Protein AF-A0A5P9PAV8-F1 (afdb_monomer)

Solvent-accessible surface area (backbone atoms only — not comparable to full-atom values): 10504 Å² total; per-residue (Å²): 132,58,51,43,59,51,36,52,50,58,35,43,78,69,50,32,42,85,46,100,92,39,31,33,45,87,87,43,82,37,51,46,56,57,48,27,66,69,44,37,55,56,57,56,61,39,84,91,51,55,73,68,57,22,53,51,38,45,52,16,42,28,70,71,44,44,23,50,61,29,55,54,42,49,60,73,66,56,55,84,91,44,55,67,60,52,42,50,53,51,39,55,39,40,28,38,99,74,48,49,61,24,61,55,47,44,39,41,73,54,41,20,57,40,83,84,48,8,48,55,48,46,29,65,62,41,58,77,47,67,86,60,47,80,42,76,36,37,39,44,23,48,35,51,51,50,61,46,49,70,61,36,58,61,87,63,40,49,68,52,52,57,54,29,66,77,29,83,90,37,38,81,32,49,62,71,70,61,82,70,42,89,84,60,79,82,77,82,130

Secondary structure (DSSP, 8-state):
--HHHHHHHHHHTTTEEEETTEEEETTEEE-HHHHHHHHHHHHHT-TTS-HHHHHHHHHHHHHHH--HHHHHHHHHT--GGGHHHHHHHHHHHHHSSS--HHHHHHIIIIITTSTTTHHHHHHHHTGGGGGGTTSHHHHHHHHHHHHH-SSS-HHHHHHHHHHHHT-HHHHTTS-HHHHH-SS------

Radius of gyration: 18.4 Å; Cα contacts (8 Å, |Δi|>4): 228; chains: 1; bounding box: 40×32×56 Å

Structure (mmCIF, N/CA/C/O backbone):
data_AF-A0A5P9PAV8-F1
#
_entry.id   AF-A0A5P9PAV8-F1
#
loop_
_atom_site.group_PDB
_atom_site.id
_atom_site.type_symbol
_atom_site.label_atom_id
_atom_site.label_alt_id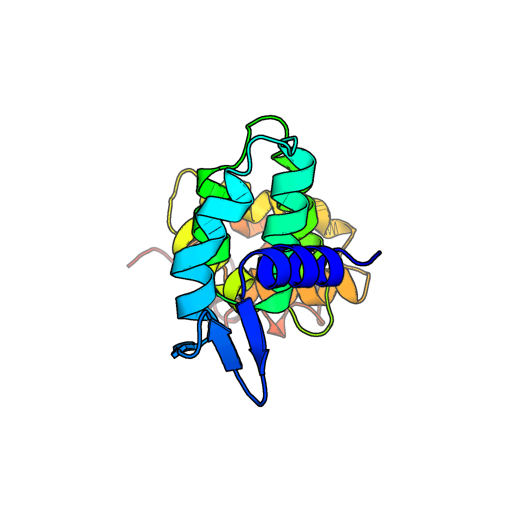
_atom_site.label_comp_id
_atom_site.label_asym_id
_atom_site.label_entity_id
_atom_site.label_seq_id
_atom_site.pdbx_PDB_ins_code
_atom_site.Cartn_x
_atom_site.Cartn_y
_atom_site.Cartn_z
_atom_site.occupancy
_atom_site.B_iso_or_equiv
_atom_site.auth_seq_id
_atom_site.auth_comp_id
_atom_site.auth_asym_id
_atom_site.auth_atom_id
_atom_site.pdbx_PDB_model_num
ATOM 1 N N . MET A 1 1 ? 1.071 -13.141 16.288 1.00 59.03 1 MET A N 1
ATOM 2 C CA . MET A 1 1 ? -0.231 -12.509 16.011 1.00 59.03 1 MET A CA 1
ATOM 3 C C . MET A 1 1 ? -0.086 -11.760 14.706 1.00 59.03 1 MET A C 1
ATOM 5 O O . MET A 1 1 ? 0.912 -11.059 14.564 1.00 59.03 1 MET A O 1
ATOM 9 N N . ASP A 1 2 ? -0.985 -12.003 13.757 1.00 91.25 2 ASP A N 1
ATOM 10 C CA . ASP A 1 2 ? -1.001 -11.316 12.463 1.00 91.25 2 ASP A CA 1
ATOM 11 C C . ASP A 1 2 ? -1.178 -9.799 12.660 1.00 91.25 2 ASP A C 1
ATOM 13 O O . ASP A 1 2 ? -1.773 -9.367 13.649 1.00 91.25 2 ASP A O 1
ATOM 17 N N . VAL A 1 3 ? -0.614 -8.985 11.768 1.00 94.25 3 VAL A N 1
ATOM 18 C CA . VAL A 1 3 ? -0.670 -7.522 11.881 1.00 94.25 3 VAL A CA 1
ATOM 19 C C . VAL A 1 3 ? -2.102 -7.012 11.741 1.00 94.25 3 VAL A C 1
ATOM 21 O O . VAL A 1 3 ? -2.491 -6.121 12.488 1.00 94.25 3 VAL A O 1
ATOM 24 N N . VAL A 1 4 ? -2.910 -7.641 10.884 1.00 96.06 4 VAL A N 1
ATOM 25 C CA . VAL A 1 4 ? -4.336 -7.326 10.729 1.00 96.06 4 VAL A CA 1
ATOM 26 C C . VAL A 1 4 ? -5.101 -7.613 12.022 1.00 96.06 4 VAL A C 1
ATOM 28 O O . VAL A 1 4 ? -5.854 -6.770 12.492 1.00 96.06 4 VAL A O 1
ATOM 31 N N . GLU A 1 5 ? -4.841 -8.749 12.673 1.00 96.88 5 GLU A N 1
ATOM 32 C CA . GLU A 1 5 ? -5.454 -9.076 13.971 1.00 96.88 5 GLU A CA 1
ATOM 33 C C . GLU A 1 5 ? -5.056 -8.093 15.080 1.00 96.88 5 GLU A C 1
ATOM 35 O O . GLU A 1 5 ? -5.871 -7.743 15.937 1.00 96.88 5 GLU A O 1
ATOM 40 N N . ARG A 1 6 ? -3.815 -7.588 15.056 1.00 96.81 6 ARG A N 1
ATOM 41 C CA . ARG A 1 6 ? -3.394 -6.509 15.964 1.00 96.81 6 ARG A CA 1
ATOM 42 C C . ARG A 1 6 ? -4.184 -5.228 15.719 1.00 96.81 6 ARG A C 1
ATOM 44 O O . ARG A 1 6 ? -4.550 -4.571 16.686 1.00 96.81 6 ARG A O 1
ATOM 51 N N . VAL A 1 7 ? -4.441 -4.885 14.459 1.00 97.69 7 VAL A N 1
ATOM 52 C CA . VAL A 1 7 ? -5.243 -3.709 14.100 1.00 97.69 7 VAL A CA 1
ATOM 53 C C . VAL A 1 7 ? -6.700 -3.895 14.511 1.00 97.69 7 VAL A C 1
ATOM 55 O O . VAL A 1 7 ? -7.250 -3.004 15.146 1.00 97.69 7 VAL A O 1
ATOM 58 N N . ARG A 1 8 ? -7.302 -5.065 14.257 1.00 97.50 8 ARG A N 1
ATOM 59 C CA . ARG A 1 8 ? -8.652 -5.395 14.744 1.00 97.50 8 ARG A CA 1
ATOM 60 C C . ARG A 1 8 ? -8.761 -5.253 16.258 1.00 97.50 8 ARG A C 1
ATOM 62 O O . ARG A 1 8 ? -9.725 -4.683 16.745 1.00 97.50 8 ARG A O 1
ATOM 69 N N . THR A 1 9 ? -7.757 -5.728 16.995 1.00 96.94 9 THR A N 1
ATOM 70 C CA . THR A 1 9 ? -7.709 -5.574 18.458 1.00 96.94 9 THR A CA 1
ATOM 71 C C . THR A 1 9 ? -7.622 -4.098 18.856 1.00 96.94 9 THR A C 1
ATOM 73 O O . THR A 1 9 ? -8.377 -3.650 19.708 1.00 96.94 9 THR A O 1
ATOM 76 N N . TRP A 1 10 ? -6.748 -3.324 18.204 1.00 97.31 10 TRP A N 1
ATOM 77 C CA . TRP A 1 10 ? -6.583 -1.893 18.479 1.00 97.31 10 TRP A CA 1
ATOM 78 C C . TRP A 1 10 ? -7.858 -1.078 18.187 1.00 97.31 10 TRP A C 1
ATOM 80 O O . TRP A 1 10 ? -8.164 -0.145 18.932 1.00 97.31 10 TRP A O 1
ATOM 90 N N . LEU A 1 11 ? -8.601 -1.443 17.134 1.00 97.81 11 LEU A N 1
ATOM 91 C CA . LEU A 1 11 ? -9.912 -0.876 16.797 1.00 97.81 11 LEU A CA 1
ATOM 92 C C . LEU A 1 11 ? -10.976 -1.287 17.827 1.00 97.81 11 LEU A C 1
ATOM 94 O O . LEU A 1 11 ? -11.718 -0.439 18.320 1.00 97.81 11 LEU A O 1
ATOM 98 N N . ALA A 1 12 ? -11.005 -2.562 18.222 1.00 97.19 12 ALA A N 1
ATOM 99 C CA . ALA A 1 12 ? -11.958 -3.071 19.206 1.00 97.19 12 ALA A CA 1
ATOM 100 C C . ALA A 1 12 ? -11.791 -2.410 20.585 1.00 97.19 12 ALA A C 1
ATOM 102 O O . ALA A 1 12 ? -12.789 -2.107 21.234 1.00 97.19 12 ALA A O 1
ATOM 103 N N . ASP A 1 13 ? -10.556 -2.099 20.997 1.00 96.44 13 ASP A N 1
ATOM 104 C CA . ASP A 1 13 ? -10.263 -1.337 22.223 1.00 96.44 13 ASP A CA 1
ATOM 105 C C . ASP A 1 13 ? -10.848 0.095 22.202 1.00 96.44 13 ASP A C 1
ATOM 107 O O . ASP A 1 13 ? -10.874 0.778 23.228 1.00 96.44 13 ASP A O 1
ATOM 111 N N . ARG A 1 14 ? -11.325 0.556 21.039 1.00 96.00 14 ARG A N 1
ATOM 112 C CA . ARG A 1 14 ? -11.962 1.861 20.799 1.00 96.00 14 ARG A CA 1
ATOM 113 C C . ARG A 1 14 ? -13.446 1.748 20.451 1.00 96.00 14 ARG A C 1
ATOM 115 O O . ARG A 1 14 ? -14.024 2.702 19.933 1.00 96.00 14 ARG A O 1
ATOM 122 N N . ASP A 1 15 ? -14.053 0.600 20.747 1.00 96.69 15 ASP A N 1
ATOM 123 C CA . ASP A 1 15 ? -15.436 0.260 20.405 1.00 96.69 15 ASP A CA 1
ATOM 124 C C . ASP A 1 15 ? -15.712 0.262 18.888 1.00 96.69 15 ASP A C 1
ATOM 126 O O . ASP A 1 15 ? -16.845 0.519 18.475 1.00 96.69 15 ASP A O 1
ATOM 130 N N . VAL A 1 16 ? -14.687 -0.025 18.069 1.00 97.69 16 VAL A N 1
ATOM 131 C CA . VAL A 1 16 ? -14.793 -0.174 16.609 1.00 97.69 16 VAL A CA 1
ATOM 132 C C . VAL A 1 16 ? -14.631 -1.640 16.232 1.00 97.69 16 VAL A C 1
ATOM 134 O O . VAL A 1 16 ? -13.556 -2.221 16.385 1.00 97.69 16 VAL A O 1
ATOM 137 N N . VAL A 1 17 ? -15.697 -2.261 15.738 1.00 96.50 17 VAL A N 1
ATOM 138 C CA . VAL A 1 17 ? -15.711 -3.694 15.416 1.00 96.50 17 VAL A CA 1
ATOM 139 C C . VAL A 1 17 ? -16.256 -3.947 14.019 1.00 96.50 17 VAL A C 1
ATOM 141 O O . VAL A 1 17 ? -17.159 -3.258 13.553 1.00 96.50 17 VAL A O 1
ATOM 144 N N . GLU A 1 18 ? -15.702 -4.957 13.356 1.00 94.81 18 GLU A N 1
ATOM 145 C CA . GLU A 1 18 ? -16.195 -5.439 12.067 1.00 94.81 18 GLU A CA 1
ATOM 146 C C . GLU A 1 18 ? -17.562 -6.119 12.278 1.00 94.81 18 GLU A C 1
ATOM 148 O O . GLU A 1 18 ? -17.719 -6.959 13.171 1.00 94.81 18 GLU A O 1
ATOM 153 N N . ALA A 1 19 ? -18.555 -5.736 11.479 1.00 91.69 19 ALA A N 1
ATOM 154 C CA . ALA A 1 19 ? -19.917 -6.270 11.490 1.00 91.69 19 ALA A CA 1
ATOM 155 C C . ALA A 1 19 ? -20.315 -6.731 10.077 1.00 91.69 19 ALA A C 1
ATOM 157 O O . ALA A 1 19 ? -19.544 -6.567 9.133 1.00 91.69 19 ALA A O 1
ATOM 158 N N . ASP A 1 20 ? -21.497 -7.336 9.915 1.00 85.50 20 ASP A N 1
ATOM 159 C CA . ASP A 1 20 ? -21.945 -7.931 8.645 1.00 85.50 20 ASP A CA 1
ATOM 160 C C . ASP A 1 20 ? -21.928 -6.924 7.472 1.00 85.50 20 ASP A C 1
ATOM 162 O O . ASP A 1 20 ? -22.902 -6.222 7.211 1.00 85.50 20 ASP A O 1
ATOM 166 N N . GLY A 1 21 ? -20.814 -6.896 6.730 1.00 82.69 21 GLY A N 1
ATOM 167 C CA . GLY A 1 21 ? -20.611 -6.050 5.551 1.00 82.69 21 GLY A CA 1
ATOM 168 C C . GLY A 1 21 ? -20.062 -4.644 5.817 1.00 82.69 21 GLY A C 1
ATOM 169 O O . GLY A 1 21 ? -20.004 -3.860 4.873 1.00 82.69 21 GLY A O 1
ATOM 170 N N . GLY A 1 22 ? -19.644 -4.324 7.044 1.00 92.25 22 GLY A N 1
ATOM 171 C CA . GLY A 1 22 ? -19.158 -2.988 7.399 1.00 92.25 22 GLY A CA 1
ATOM 172 C C . GLY A 1 22 ? -18.552 -2.924 8.797 1.00 92.25 22 GLY A C 1
ATOM 173 O O . GLY A 1 22 ? -18.013 -3.908 9.305 1.00 92.25 22 GLY A O 1
ATOM 174 N N . TRP A 1 23 ? -18.650 -1.758 9.424 1.00 97.19 23 TRP A N 1
ATOM 175 C CA . TRP A 1 23 ? -18.077 -1.485 10.736 1.00 97.19 23 TRP A CA 1
ATOM 176 C C . TRP A 1 23 ? -19.115 -0.876 11.666 1.00 97.19 23 TRP A C 1
ATOM 178 O O . TRP A 1 23 ? -20.026 -0.179 11.233 1.00 97.19 23 TRP A O 1
ATOM 188 N N . LEU A 1 24 ? -18.976 -1.143 12.959 1.00 96.75 24 LEU A N 1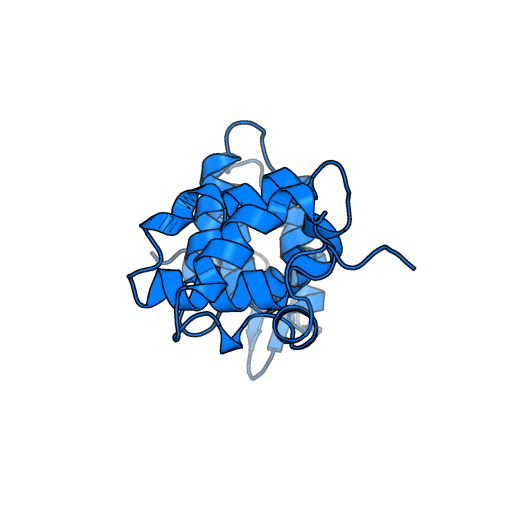
ATOM 189 C CA . LEU A 1 24 ? -19.760 -0.501 14.004 1.00 96.75 24 LEU A CA 1
ATOM 190 C C . LEU A 1 24 ? -18.829 0.272 14.920 1.00 96.75 24 LEU A C 1
ATOM 192 O O . LEU A 1 24 ? -17.885 -0.307 15.455 1.00 96.75 24 LEU A O 1
ATOM 196 N N . ALA A 1 25 ? -19.141 1.544 15.150 1.00 96.12 25 ALA A N 1
ATOM 197 C CA . ALA A 1 25 ? -18.463 2.383 16.124 1.00 96.12 25 ALA A CA 1
ATOM 198 C C . ALA A 1 25 ? -19.497 3.046 17.033 1.00 96.12 25 ALA A C 1
ATOM 200 O O . ALA A 1 25 ? -20.328 3.829 16.582 1.00 96.12 25 ALA A O 1
ATOM 201 N N . ARG A 1 26 ? -19.485 2.712 18.330 1.00 91.12 26 ARG A N 1
ATOM 202 C CA . ARG A 1 26 ? -20.421 3.283 19.332 1.00 91.12 26 ARG A CA 1
ATOM 203 C C . ARG A 1 26 ? -21.912 3.181 18.948 1.00 91.12 26 ARG A C 1
ATOM 205 O O . ARG A 1 26 ? -22.726 3.989 19.388 1.00 91.12 26 ARG A O 1
ATOM 212 N N . GLY A 1 27 ? -22.274 2.158 18.174 1.00 88.12 27 GLY A N 1
ATOM 213 C CA . GLY A 1 27 ? -23.643 1.916 17.706 1.00 88.12 27 GLY A CA 1
ATOM 214 C C . GLY A 1 27 ? -24.002 2.582 16.374 1.00 88.12 27 GLY A C 1
ATOM 215 O O . GLY A 1 27 ? -25.139 2.428 15.934 1.00 88.12 27 GLY A O 1
ATOM 216 N N . GLU A 1 28 ? -23.064 3.282 15.738 1.00 93.50 28 GLU A N 1
ATOM 217 C CA . GLU A 1 28 ? -23.205 3.823 14.384 1.00 93.50 28 GLU A CA 1
ATOM 218 C C . GLU A 1 28 ? -22.564 2.869 13.369 1.00 93.50 28 GLU A C 1
ATOM 220 O O . GLU A 1 28 ? -21.486 2.325 13.619 1.00 93.50 28 GLU A O 1
ATOM 225 N N . GLU A 1 29 ? -23.251 2.641 12.247 1.00 95.94 29 GLU A N 1
ATOM 226 C CA . GLU A 1 29 ? -22.723 1.886 11.108 1.00 95.94 29 GLU A CA 1
ATOM 227 C C . GLU A 1 29 ? -21.815 2.787 10.279 1.00 95.94 29 GLU A C 1
ATOM 229 O O . GLU A 1 29 ? -22.216 3.892 9.918 1.00 95.94 29 GLU A O 1
ATOM 234 N N . LEU A 1 30 ? -20.617 2.290 9.982 1.00 96.81 30 LEU A N 1
ATOM 235 C CA . LEU A 1 30 ? -19.604 2.969 9.188 1.00 96.81 30 LEU A CA 1
ATOM 236 C C . LEU A 1 30 ? -19.111 2.065 8.060 1.00 96.81 30 LEU A C 1
ATOM 238 O O . LEU A 1 30 ? -19.048 0.836 8.201 1.00 96.81 30 LEU A O 1
ATOM 242 N N . ASP A 1 31 ? -18.710 2.676 6.952 1.00 96.06 31 ASP A N 1
ATOM 243 C CA . ASP A 1 31 ? -17.931 1.999 5.921 1.00 96.06 31 ASP A CA 1
ATOM 244 C C . ASP A 1 31 ? -16.416 2.027 6.219 1.00 96.06 31 ASP A C 1
ATOM 246 O O . ASP A 1 31 ? -15.941 2.591 7.207 1.00 96.06 31 ASP A O 1
ATOM 250 N N . ALA A 1 32 ? -15.631 1.340 5.386 1.00 96.19 32 ALA A N 1
ATOM 251 C CA . ALA A 1 32 ? -14.187 1.238 5.580 1.00 96.19 32 ALA A CA 1
ATOM 252 C C . ALA A 1 32 ? -13.448 2.578 5.386 1.00 96.19 32 ALA A C 1
ATOM 254 O O . ALA A 1 32 ? -12.418 2.795 6.030 1.00 96.19 32 ALA A O 1
ATOM 255 N N . ASP A 1 33 ? -13.959 3.472 4.536 1.00 96.44 33 ASP A N 1
ATOM 256 C CA . ASP A 1 33 ? -13.364 4.789 4.292 1.00 96.44 33 ASP A CA 1
ATOM 257 C C . ASP A 1 33 ? -13.637 5.733 5.467 1.00 96.44 33 ASP A C 1
ATOM 259 O O . ASP A 1 33 ? -12.733 6.447 5.906 1.00 96.44 33 ASP A O 1
ATOM 263 N N . GLU A 1 34 ? -14.842 5.698 6.037 1.00 97.19 34 GLU A N 1
ATOM 264 C CA . GLU A 1 34 ? -15.190 6.418 7.265 1.00 97.19 34 GLU A CA 1
ATOM 265 C C . GLU A 1 34 ? -14.303 5.964 8.428 1.00 97.19 34 GLU A C 1
ATOM 267 O O . GLU A 1 34 ? -13.738 6.794 9.147 1.00 97.19 34 GLU A O 1
ATOM 272 N N . VAL A 1 35 ? -14.079 4.651 8.553 1.00 97.81 35 VAL A N 1
ATOM 273 C CA . VAL A 1 35 ? -13.150 4.106 9.550 1.00 97.81 35 VAL A CA 1
ATOM 274 C C . VAL A 1 35 ? -11.719 4.579 9.302 1.00 97.81 35 VAL A C 1
ATOM 276 O O . VAL A 1 35 ? -11.016 4.988 10.231 1.00 97.81 35 VAL A O 1
ATOM 279 N N . ALA A 1 36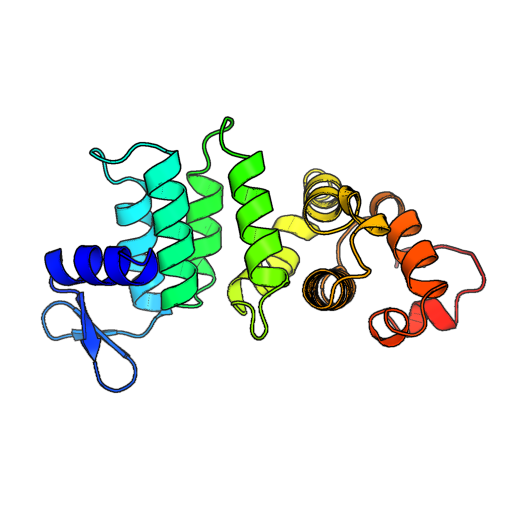 ? -11.263 4.564 8.053 1.00 97.88 36 ALA A N 1
ATOM 280 C CA . ALA A 1 36 ? -9.938 5.057 7.714 1.00 97.88 36 ALA A CA 1
ATOM 281 C C . ALA A 1 36 ? -9.775 6.546 8.053 1.00 97.88 36 ALA A C 1
ATOM 283 O O . ALA A 1 36 ? -8.744 6.939 8.602 1.00 97.88 36 ALA A O 1
ATOM 284 N N . HIS A 1 37 ? -10.779 7.372 7.764 1.00 95.75 37 HIS A N 1
ATOM 285 C CA . HIS A 1 37 ? -10.742 8.806 8.035 1.00 95.75 37 HIS A CA 1
ATOM 286 C C . HIS A 1 37 ? -10.665 9.137 9.525 1.00 95.75 37 HIS A C 1
ATOM 288 O O . HIS A 1 37 ? -9.896 10.028 9.900 1.00 95.75 37 HIS A O 1
ATOM 294 N N . GLU A 1 38 ? -11.424 8.426 10.355 1.00 96.50 38 GLU A N 1
ATOM 295 C CA . GLU A 1 38 ? -11.481 8.692 11.791 1.00 96.50 38 GLU A CA 1
ATOM 296 C C . GLU A 1 38 ? -10.243 8.132 12.517 1.00 96.50 38 GLU A C 1
ATOM 298 O O . GLU A 1 38 ? -9.634 8.824 13.335 1.00 96.50 38 GLU A O 1
ATOM 303 N N . TRP A 1 39 ? -9.804 6.909 12.181 1.00 98.19 39 TRP A N 1
ATOM 304 C CA . TRP A 1 39 ? -8.828 6.179 13.004 1.00 98.19 39 TRP A CA 1
ATOM 305 C C . TRP A 1 39 ? -7.421 6.025 12.421 1.00 98.19 39 TRP A C 1
ATOM 307 O O . TRP A 1 39 ? -6.499 5.724 13.185 1.00 98.19 39 TRP A O 1
ATOM 317 N N . ALA A 1 40 ? -7.187 6.246 11.120 1.00 98.06 40 ALA A N 1
ATOM 318 C CA . ALA A 1 40 ? -5.847 6.036 10.551 1.00 98.06 40 ALA A CA 1
ATOM 319 C C . ALA A 1 40 ? -4.797 6.959 11.180 1.00 98.06 40 ALA A C 1
ATOM 321 O O . ALA A 1 40 ? -3.710 6.502 11.542 1.00 98.06 40 ALA A O 1
ATOM 322 N N . ARG A 1 41 ? -5.130 8.244 11.359 1.00 96.69 41 ARG A N 1
ATOM 323 C CA . ARG A 1 41 ? -4.225 9.201 12.006 1.00 96.69 41 ARG A CA 1
ATOM 324 C C . ARG A 1 41 ? -3.972 8.832 13.461 1.00 96.69 41 ARG A C 1
ATOM 326 O O . ARG A 1 41 ? -2.824 8.830 13.885 1.00 96.69 41 ARG A O 1
ATOM 333 N N . GLU A 1 42 ? -5.020 8.491 14.207 1.00 97.50 42 GLU A N 1
ATOM 334 C CA . GLU A 1 42 ? -4.885 8.137 15.621 1.00 97.50 42 GLU A CA 1
ATOM 335 C C . GLU A 1 42 ? -3.965 6.921 15.811 1.00 97.50 42 GLU A C 1
ATOM 337 O O . GLU A 1 42 ? -3.065 6.948 16.650 1.00 97.50 42 GLU A O 1
ATOM 342 N N . LEU A 1 43 ? -4.123 5.885 14.981 1.00 97.94 43 LEU A N 1
ATOM 343 C CA . LEU A 1 43 ? -3.256 4.706 14.998 1.00 97.94 43 LEU A CA 1
ATOM 344 C C . LEU A 1 43 ? -1.797 5.063 14.690 1.00 97.94 43 LEU A C 1
ATOM 346 O O . LEU A 1 43 ? -0.876 4.562 15.340 1.00 97.94 43 LEU A O 1
ATOM 350 N N . LEU A 1 44 ? -1.576 5.920 13.694 1.00 97.31 44 LEU A N 1
ATOM 351 C CA . LEU A 1 44 ? -0.239 6.313 13.250 1.00 97.31 44 LEU A CA 1
ATOM 352 C C . LEU A 1 44 ? 0.440 7.329 14.178 1.00 97.31 44 LEU A C 1
ATOM 354 O O . LEU A 1 44 ? 1.662 7.458 14.141 1.00 97.31 44 LEU A O 1
ATOM 358 N N . GLU A 1 45 ? -0.315 8.003 15.042 1.00 96.25 45 GLU A N 1
ATOM 359 C CA . GLU A 1 45 ? 0.192 8.936 16.054 1.00 96.25 45 GLU A CA 1
ATOM 360 C C . GLU A 1 45 ? 0.242 8.320 17.467 1.00 96.25 45 GLU A C 1
ATOM 362 O O . GLU A 1 45 ? 0.632 8.998 18.419 1.00 96.25 45 GLU A O 1
ATOM 367 N N . GLU A 1 46 ? -0.079 7.026 17.614 1.00 96.19 46 GLU A N 1
ATOM 368 C CA . GLU A 1 46 ? -0.157 6.319 18.899 1.00 96.19 46 GLU A CA 1
ATOM 369 C C . GLU A 1 46 ? 1.145 6.479 19.718 1.00 96.19 46 GLU A C 1
ATOM 371 O O . GLU A 1 46 ? 2.195 5.940 19.332 1.00 96.19 46 GLU A O 1
ATOM 376 N N . PRO A 1 47 ? 1.131 7.209 20.853 1.00 93.88 47 PRO A N 1
ATOM 377 C CA . PRO A 1 47 ? 2.342 7.643 21.556 1.00 93.88 47 PRO A CA 1
ATOM 378 C C . PRO A 1 47 ? 3.186 6.502 22.129 1.00 93.88 47 PRO A C 1
ATOM 380 O O . PRO A 1 47 ? 4.384 6.681 22.343 1.00 93.88 47 PRO A O 1
ATOM 383 N N . TYR A 1 48 ? 2.584 5.339 22.374 1.00 94.62 48 TYR A N 1
ATOM 384 C CA . TYR A 1 48 ? 3.265 4.191 22.978 1.00 94.62 48 TYR A CA 1
ATOM 385 C C . TYR A 1 48 ? 3.928 3.256 21.961 1.00 94.62 48 TYR A C 1
ATOM 387 O O . TYR A 1 48 ? 4.604 2.305 22.355 1.00 94.62 48 TYR A O 1
ATOM 395 N N . LEU A 1 49 ? 3.738 3.506 20.665 1.00 96.06 49 LEU A N 1
ATOM 396 C CA . LEU A 1 49 ? 4.355 2.738 19.592 1.00 96.06 49 LEU A CA 1
ATOM 397 C C . LEU A 1 49 ? 5.573 3.471 19.034 1.00 96.06 49 LEU A C 1
ATOM 399 O O . LEU A 1 49 ? 5.559 4.690 18.872 1.00 96.06 49 LEU A O 1
ATOM 403 N N . ASP A 1 50 ? 6.622 2.717 18.706 1.00 96.62 50 ASP A N 1
ATOM 404 C CA . ASP A 1 50 ? 7.717 3.251 17.900 1.00 96.62 50 ASP A CA 1
ATOM 405 C C . ASP A 1 50 ? 7.292 3.419 16.427 1.00 96.62 50 ASP A C 1
ATOM 407 O O . ASP A 1 50 ? 6.263 2.892 15.985 1.00 96.62 50 ASP A O 1
ATOM 411 N N . GLY A 1 51 ? 8.081 4.174 15.656 1.00 97.12 51 GLY A N 1
ATOM 412 C CA . GLY A 1 51 ? 7.787 4.460 14.251 1.00 97.12 51 GLY A CA 1
ATOM 413 C C . GLY A 1 51 ? 7.619 3.204 13.397 1.00 97.12 51 GLY A C 1
ATOM 414 O O . GLY A 1 51 ? 6.736 3.144 12.542 1.00 97.12 51 GLY A O 1
ATOM 415 N N . TYR A 1 52 ? 8.418 2.164 13.654 1.00 97.50 52 TYR A N 1
ATOM 416 C CA . TYR A 1 52 ? 8.325 0.904 12.919 1.00 97.50 52 TYR A CA 1
ATOM 417 C C . TYR A 1 52 ? 7.008 0.181 13.219 1.00 97.50 52 TYR A C 1
ATOM 419 O O . TYR A 1 52 ? 6.322 -0.271 12.302 1.00 97.50 52 TYR A O 1
ATOM 427 N N . ALA A 1 53 ? 6.612 0.098 14.489 1.00 97.50 53 ALA A N 1
ATOM 428 C CA . ALA A 1 53 ? 5.354 -0.503 14.902 1.00 97.50 53 ALA A CA 1
ATOM 429 C C . ALA A 1 53 ? 4.150 0.253 14.325 1.00 97.50 53 ALA A C 1
ATOM 431 O O . ALA A 1 53 ? 3.236 -0.399 13.820 1.00 97.50 53 ALA A O 1
ATOM 432 N N . ARG A 1 54 ? 4.173 1.594 14.336 1.00 98.12 54 ARG A N 1
ATOM 433 C CA . ARG A 1 54 ? 3.150 2.433 13.685 1.00 98.12 54 ARG A CA 1
ATOM 434 C C . ARG A 1 54 ? 3.064 2.142 12.194 1.00 98.12 54 ARG A C 1
ATOM 436 O O . ARG A 1 54 ? 1.978 1.869 11.698 1.00 98.12 54 ARG A O 1
ATOM 443 N N . LEU A 1 55 ? 4.201 2.110 11.497 1.00 98.31 55 LEU A N 1
ATOM 444 C CA . LEU A 1 55 ? 4.252 1.809 10.068 1.00 98.31 55 LEU A CA 1
ATOM 445 C C . LEU A 1 55 ? 3.650 0.433 9.757 1.00 98.31 55 LEU A C 1
ATOM 447 O O . LEU A 1 55 ? 2.822 0.308 8.857 1.00 98.31 55 LEU A O 1
ATOM 451 N N . MET A 1 56 ? 4.032 -0.596 10.517 1.00 98.06 56 MET A N 1
ATOM 452 C CA . MET A 1 56 ? 3.506 -1.946 10.322 1.00 98.06 56 MET A CA 1
ATOM 453 C C . MET A 1 56 ? 2.002 -2.020 10.599 1.00 98.06 56 MET A C 1
ATOM 455 O O . MET A 1 56 ? 1.285 -2.638 9.816 1.00 98.06 56 MET A O 1
ATOM 459 N N . LEU A 1 57 ? 1.511 -1.386 11.669 1.00 98.25 57 LEU A N 1
ATOM 460 C CA . LEU A 1 57 ? 0.075 -1.344 11.953 1.00 98.25 57 LEU A CA 1
ATOM 461 C C . LEU A 1 57 ? -0.697 -0.528 10.914 1.00 98.25 57 LEU A C 1
ATOM 463 O O . LEU A 1 57 ? -1.767 -0.965 10.516 1.00 98.25 57 LEU A O 1
ATOM 467 N N . GLY A 1 58 ? -0.163 0.589 10.416 1.00 98.44 58 GLY A N 1
ATOM 468 C CA . GLY A 1 58 ? -0.801 1.368 9.351 1.00 98.44 58 GLY A CA 1
ATOM 469 C C . GLY A 1 58 ? -0.964 0.548 8.076 1.00 98.44 58 GLY A C 1
ATOM 470 O O . GLY A 1 58 ? -2.025 0.525 7.464 1.00 98.44 58 GLY A O 1
ATOM 471 N N . PHE A 1 59 ? 0.059 -0.221 7.718 1.00 98.50 59 PHE A N 1
ATOM 472 C CA . PHE A 1 59 ? -0.023 -1.173 6.617 1.00 98.50 59 PHE A CA 1
ATOM 473 C C . PHE A 1 59 ? -0.985 -2.343 6.889 1.00 98.50 59 PHE A C 1
ATOM 475 O O . PHE A 1 59 ? -1.629 -2.819 5.958 1.00 98.50 59 PHE A O 1
ATOM 482 N N . GLY A 1 60 ? -1.129 -2.779 8.142 1.00 98.19 60 GLY A N 1
ATOM 483 C CA . GLY A 1 60 ? -2.173 -3.726 8.542 1.00 98.19 60 GLY A CA 1
ATOM 484 C C . GLY A 1 60 ? -3.584 -3.135 8.460 1.00 98.19 60 GLY A C 1
ATOM 485 O O . GLY A 1 60 ? -4.508 -3.834 8.063 1.00 98.19 60 GLY A O 1
ATOM 486 N N . LEU A 1 61 ? -3.748 -1.848 8.781 1.00 98.50 61 LEU A N 1
ATOM 487 C CA . LEU A 1 61 ? -5.005 -1.114 8.639 1.00 98.50 61 LEU A CA 1
ATOM 488 C C . LEU A 1 61 ? -5.375 -0.970 7.164 1.00 98.50 61 LEU A C 1
ATOM 490 O O . LEU A 1 61 ? -6.525 -1.173 6.797 1.00 98.50 61 LEU A O 1
ATOM 494 N N . LEU A 1 62 ? -4.385 -0.712 6.311 1.00 98.50 62 LEU A N 1
ATOM 495 C CA . LEU A 1 62 ? -4.566 -0.697 4.866 1.00 98.50 62 LEU A CA 1
ATOM 496 C C . LEU A 1 62 ? -4.991 -2.067 4.323 1.00 98.50 62 LEU A C 1
ATOM 498 O O . LEU A 1 62 ? -5.869 -2.130 3.475 1.00 98.50 62 LEU A O 1
ATOM 502 N N . ASP A 1 63 ? -4.399 -3.160 4.809 1.00 97.62 63 ASP A N 1
ATOM 503 C CA . ASP A 1 63 ? -4.798 -4.513 4.392 1.00 97.62 63 ASP A CA 1
ATOM 504 C C . ASP A 1 63 ? -6.213 -4.882 4.859 1.00 97.62 63 ASP A C 1
ATOM 506 O O . ASP A 1 63 ? -6.882 -5.689 4.215 1.00 97.62 63 ASP A O 1
ATOM 510 N N . LEU A 1 64 ? -6.647 -4.317 5.988 1.00 97.00 64 LEU A N 1
ATOM 511 C CA . LEU A 1 64 ? -7.956 -4.557 6.585 1.00 97.00 64 LEU A CA 1
ATOM 512 C C . LEU A 1 64 ? -9.066 -3.751 5.901 1.00 97.00 64 LEU A C 1
ATOM 514 O O . LEU A 1 64 ? -10.139 -4.293 5.657 1.00 97.00 64 LEU A O 1
ATOM 518 N N . LEU A 1 65 ? -8.808 -2.474 5.613 1.00 97.31 65 LEU A N 1
ATOM 519 C CA . LEU A 1 65 ? -9.814 -1.536 5.108 1.00 97.31 65 LEU A CA 1
ATOM 520 C C . LEU A 1 65 ? -9.766 -1.346 3.590 1.00 97.31 65 LEU A C 1
ATOM 522 O O . LEU A 1 65 ? -10.774 -0.969 3.008 1.00 97.31 65 LEU A O 1
ATOM 526 N N . ASP A 1 66 ? -8.612 -1.581 2.957 1.00 97.75 66 ASP A N 1
ATOM 527 C CA . ASP A 1 66 ? -8.344 -1.237 1.551 1.00 97.75 66 ASP A CA 1
ATOM 528 C C . ASP A 1 66 ? -8.762 0.202 1.188 1.00 97.75 66 ASP A C 1
ATOM 530 O O . ASP A 1 66 ? -9.302 0.477 0.121 1.00 97.75 66 ASP A O 1
ATOM 534 N N . ALA A 1 67 ? -8.520 1.127 2.117 1.00 97.69 67 ALA A N 1
ATOM 535 C CA . ALA A 1 67 ? -8.989 2.502 2.040 1.00 97.69 67 ALA A CA 1
ATOM 536 C C . ALA A 1 67 ? -7.838 3.457 1.694 1.00 97.69 67 ALA A C 1
ATOM 538 O O . ALA A 1 67 ? -6.812 3.514 2.389 1.00 97.69 67 ALA A O 1
ATOM 539 N N . TYR A 1 68 ? -8.010 4.244 0.628 1.00 97.25 68 TYR A N 1
ATOM 540 C CA . TYR A 1 68 ? -7.021 5.219 0.156 1.00 97.25 68 TYR A CA 1
ATOM 541 C C . TYR A 1 68 ? -6.545 6.205 1.242 1.00 97.25 68 TYR A C 1
ATOM 543 O O . TYR A 1 68 ? -5.325 6.405 1.340 1.00 97.25 68 TYR A O 1
ATOM 551 N N . PRO A 1 69 ? -7.416 6.767 2.113 1.00 97.56 69 PRO A N 1
ATOM 552 C CA . PRO A 1 69 ? -6.992 7.681 3.177 1.00 97.56 69 PRO A CA 1
ATOM 553 C C . PRO A 1 69 ? -5.897 7.116 4.095 1.00 97.56 69 PRO A C 1
ATOM 555 O O . PRO A 1 69 ? -5.031 7.867 4.550 1.00 97.56 69 PRO A O 1
ATOM 558 N N . VAL A 1 70 ? -5.856 5.794 4.310 1.00 98.56 70 VAL A N 1
ATOM 559 C CA . VAL A 1 70 ? -4.796 5.153 5.107 1.00 98.56 70 VAL A CA 1
ATOM 560 C C . VAL A 1 70 ? -3.429 5.352 4.452 1.00 98.56 70 VAL A C 1
ATOM 562 O O . VAL A 1 70 ? -2.444 5.626 5.136 1.00 98.56 70 VAL A O 1
ATOM 565 N N . THR A 1 71 ? -3.345 5.262 3.121 1.00 98.19 71 THR A N 1
ATOM 566 C CA . THR A 1 71 ? -2.081 5.467 2.397 1.00 98.19 71 THR A CA 1
ATOM 567 C C . THR A 1 71 ? -1.565 6.896 2.546 1.00 98.19 71 THR A C 1
ATOM 569 O O . THR A 1 71 ? -0.358 7.094 2.707 1.00 98.19 71 THR A O 1
ATOM 572 N N . VAL A 1 72 ? -2.469 7.879 2.560 1.00 97.19 72 VAL A N 1
ATOM 573 C CA . VAL A 1 72 ? -2.145 9.295 2.760 1.00 97.19 72 VAL A CA 1
ATOM 574 C C . VAL A 1 72 ? -1.563 9.512 4.155 1.00 97.19 72 VAL A C 1
ATOM 576 O O . VAL A 1 72 ? -0.490 10.106 4.279 1.00 97.19 72 VAL A O 1
ATOM 579 N N . GLU A 1 73 ? -2.218 8.990 5.196 1.00 98.25 73 GLU A N 1
ATOM 580 C CA . GLU A 1 73 ? -1.731 9.145 6.570 1.00 98.25 73 GLU A CA 1
ATOM 581 C C . GLU A 1 73 ? -0.399 8.407 6.786 1.00 98.25 73 GLU A C 1
ATOM 583 O O . GLU A 1 73 ? 0.516 9.008 7.345 1.00 98.25 73 GLU A O 1
ATOM 588 N N . ILE A 1 74 ? -0.210 7.186 6.250 1.00 98.31 74 ILE A N 1
ATOM 589 C CA . ILE A 1 74 ? 1.085 6.474 6.333 1.00 98.31 74 ILE A CA 1
ATOM 590 C C . ILE A 1 74 ? 2.221 7.345 5.787 1.00 98.31 74 ILE A C 1
ATOM 592 O O . ILE A 1 74 ? 3.280 7.437 6.406 1.00 98.31 74 ILE A O 1
ATOM 596 N N . ARG A 1 75 ? 2.028 7.974 4.618 1.00 96.19 75 ARG A N 1
ATOM 597 C CA . ARG A 1 75 ? 3.055 8.842 4.019 1.00 96.19 75 ARG A CA 1
ATOM 598 C C . ARG A 1 75 ? 3.298 10.085 4.862 1.00 96.19 75 ARG A C 1
ATOM 600 O O . ARG A 1 75 ? 4.446 10.483 5.038 1.00 96.19 75 ARG A O 1
ATOM 607 N N . ARG A 1 76 ? 2.230 10.695 5.377 1.00 95.88 76 ARG A N 1
ATOM 608 C CA . ARG A 1 76 ? 2.303 11.908 6.195 1.00 95.88 76 ARG A CA 1
ATOM 609 C C . ARG A 1 76 ? 3.090 11.687 7.486 1.00 95.88 76 ARG A C 1
ATOM 611 O O . ARG A 1 76 ? 3.820 12.582 7.903 1.00 95.88 76 ARG A O 1
ATOM 618 N N . THR A 1 77 ? 2.948 10.518 8.102 1.00 96.19 77 THR A N 1
ATOM 619 C CA . THR A 1 77 ? 3.618 10.166 9.361 1.00 96.19 77 THR A CA 1
ATOM 620 C C . THR A 1 77 ? 4.909 9.371 9.154 1.00 96.19 77 THR A C 1
ATOM 622 O O . THR A 1 77 ? 5.486 8.887 10.127 1.00 96.19 77 THR A O 1
ATOM 625 N N . LEU A 1 78 ? 5.366 9.188 7.909 1.00 96.56 78 LEU A N 1
ATOM 626 C CA . LEU A 1 78 ? 6.543 8.378 7.612 1.00 96.56 78 LEU A CA 1
ATOM 627 C C . LEU A 1 78 ? 7.811 9.022 8.182 1.00 96.56 78 LEU A C 1
ATOM 629 O O . LEU A 1 78 ? 8.224 10.110 7.780 1.00 96.56 78 LEU A O 1
ATOM 633 N N . GLU A 1 79 ? 8.479 8.305 9.081 1.00 95.19 79 GLU A N 1
ATOM 634 C CA . GLU A 1 79 ? 9.770 8.730 9.609 1.00 95.19 79 GLU A CA 1
ATOM 635 C C . GLU A 1 79 ? 10.884 8.511 8.566 1.00 95.19 79 GLU A C 1
ATOM 637 O O . GLU A 1 79 ? 10.936 7.444 7.945 1.00 95.19 79 GLU A O 1
ATOM 642 N N . PRO A 1 80 ? 11.841 9.451 8.398 1.00 94.19 80 PRO A N 1
ATOM 643 C CA . PRO A 1 80 ? 12.888 9.343 7.375 1.00 94.19 80 PRO A CA 1
ATOM 644 C C . PRO A 1 80 ? 13.682 8.026 7.413 1.00 94.19 80 PRO A C 1
ATOM 646 O O . PRO A 1 80 ? 14.057 7.488 6.369 1.00 94.19 80 PRO A O 1
ATOM 649 N N . GLY A 1 81 ? 13.903 7.481 8.615 1.00 96.69 81 GLY A N 1
ATOM 650 C CA . GLY A 1 81 ? 14.632 6.229 8.835 1.00 96.69 81 GLY A CA 1
ATOM 651 C C . GLY A 1 81 ? 13.902 4.959 8.386 1.00 96.69 81 GLY A C 1
ATOM 652 O O . GLY A 1 81 ? 14.529 3.907 8.374 1.00 96.69 81 GLY A O 1
ATOM 653 N N . LEU A 1 82 ? 12.623 5.048 8.004 1.00 97.94 82 LEU A N 1
ATOM 654 C CA . LEU A 1 82 ? 11.767 3.903 7.663 1.00 97.94 82 LEU A CA 1
ATOM 655 C C . LEU A 1 82 ? 11.406 3.826 6.174 1.00 97.94 82 LEU A C 1
ATOM 657 O O . LEU A 1 82 ? 10.511 3.084 5.765 1.00 97.94 82 LEU A O 1
ATOM 661 N N . THR A 1 83 ? 12.092 4.605 5.338 1.00 96.75 83 THR A N 1
ATOM 662 C CA . THR A 1 83 ? 11.819 4.668 3.895 1.00 96.75 83 THR A CA 1
ATOM 663 C C . THR A 1 83 ? 11.980 3.297 3.223 1.00 96.75 83 THR A C 1
ATOM 665 O O . THR A 1 83 ? 11.180 2.922 2.367 1.00 96.75 83 THR A O 1
ATOM 668 N N . SER A 1 84 ? 12.978 2.507 3.631 1.00 96.62 84 SER A N 1
ATOM 669 C CA . SER A 1 84 ? 13.225 1.175 3.056 1.00 96.62 84 SER A CA 1
ATOM 670 C C . SER A 1 84 ? 12.090 0.198 3.376 1.00 96.62 84 SER A C 1
ATOM 672 O O . SER A 1 84 ? 11.633 -0.550 2.508 1.00 96.62 84 SER A O 1
ATOM 674 N N . GLU A 1 85 ? 11.615 0.226 4.618 1.00 98.19 85 GLU A N 1
ATOM 675 C CA . GLU A 1 85 ? 10.518 -0.575 5.150 1.00 98.19 85 GLU A CA 1
ATOM 676 C C . GLU A 1 85 ? 9.191 -0.193 4.493 1.00 98.19 85 GLU A C 1
ATOM 678 O O . GLU A 1 85 ? 8.399 -1.070 4.140 1.00 98.19 85 GLU A O 1
ATOM 683 N N . PHE A 1 86 ? 8.968 1.103 4.273 1.00 98.31 86 PHE A N 1
ATOM 684 C CA . PHE A 1 86 ? 7.811 1.617 3.549 1.00 98.31 86 PHE A CA 1
ATOM 685 C C . PHE A 1 86 ? 7.739 1.036 2.131 1.00 98.31 86 PHE A C 1
ATOM 687 O O . PHE A 1 86 ? 6.738 0.419 1.755 1.00 98.31 86 PHE A O 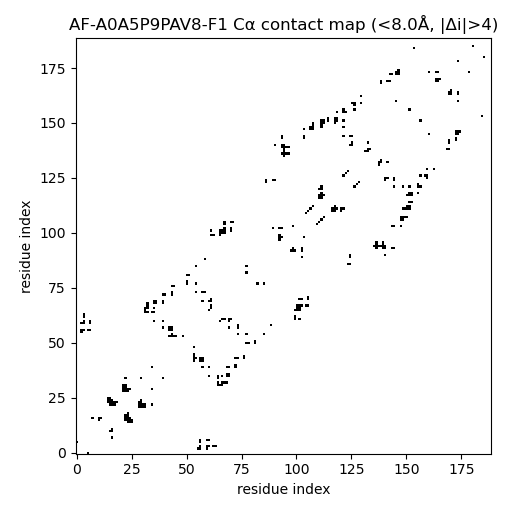1
ATOM 694 N N . TRP A 1 87 ? 8.829 1.125 1.364 1.00 98.00 87 TRP A N 1
ATOM 695 C CA . TRP A 1 87 ? 8.857 0.581 0.006 1.00 98.00 87 TRP A CA 1
ATOM 696 C C . TRP A 1 87 ? 8.807 -0.946 -0.030 1.00 98.00 87 TRP A C 1
ATOM 698 O O . TRP A 1 87 ? 8.173 -1.520 -0.918 1.00 98.00 87 TRP A O 1
ATOM 708 N N . ALA A 1 88 ? 9.417 -1.626 0.945 1.00 97.25 88 ALA A N 1
ATOM 709 C CA . ALA A 1 88 ? 9.301 -3.077 1.078 1.00 97.25 88 ALA A CA 1
ATOM 710 C C . ALA A 1 88 ? 7.839 -3.512 1.263 1.00 97.25 88 ALA A C 1
ATOM 712 O O . ALA A 1 88 ? 7.403 -4.481 0.641 1.00 97.25 88 ALA A O 1
ATOM 713 N N . ASN A 1 89 ? 7.065 -2.759 2.044 1.00 98.06 89 ASN A N 1
ATOM 714 C CA . ASN A 1 89 ? 5.647 -3.015 2.263 1.00 98.06 89 ASN A CA 1
ATOM 715 C C . ASN A 1 89 ? 4.776 -2.737 1.026 1.00 98.06 89 ASN A C 1
ATOM 717 O O . ASN A 1 89 ? 3.846 -3.506 0.767 1.00 98.06 89 ASN A O 1
ATOM 721 N N . TYR A 1 90 ? 5.091 -1.709 0.228 1.00 98.00 90 TYR A N 1
ATOM 722 C CA . TYR A 1 90 ? 4.461 -1.506 -1.085 1.00 98.00 90 TYR A CA 1
ATOM 723 C C . TYR A 1 90 ? 4.747 -2.681 -2.023 1.00 98.00 90 TYR A C 1
ATOM 725 O O . TYR A 1 90 ? 3.824 -3.265 -2.593 1.00 98.00 90 TYR A O 1
ATOM 733 N N . ARG A 1 91 ? 6.022 -3.072 -2.155 1.00 97.62 91 ARG A N 1
ATOM 734 C CA . ARG A 1 91 ? 6.440 -4.202 -2.998 1.00 97.62 91 ARG A CA 1
ATOM 735 C C . ARG A 1 91 ? 5.716 -5.488 -2.599 1.00 97.62 91 ARG A C 1
ATOM 737 O O . ARG A 1 91 ? 5.140 -6.135 -3.467 1.00 97.62 91 ARG A O 1
ATOM 744 N N . LEU A 1 92 ? 5.670 -5.809 -1.306 1.00 96.62 92 LEU A N 1
ATOM 745 C CA . LEU A 1 92 ? 4.992 -7.000 -0.786 1.00 96.62 92 LEU A CA 1
ATOM 746 C C . LEU A 1 92 ? 3.516 -7.065 -1.215 1.00 96.62 92 LEU A C 1
ATOM 748 O O . LEU A 1 92 ? 3.060 -8.084 -1.735 1.00 96.62 92 LEU A O 1
ATOM 752 N N . ARG A 1 93 ? 2.777 -5.962 -1.063 1.00 98.00 93 ARG A N 1
ATOM 753 C CA . ARG A 1 93 ? 1.356 -5.869 -1.440 1.00 98.00 93 ARG A CA 1
ATOM 754 C C . ARG A 1 93 ? 1.157 -5.950 -2.947 1.00 98.00 93 ARG A C 1
ATOM 756 O O . ARG A 1 93 ? 0.303 -6.692 -3.430 1.00 98.00 93 ARG A O 1
ATOM 763 N N . LEU A 1 94 ? 2.014 -5.281 -3.712 1.00 97.44 94 LEU A N 1
ATOM 764 C CA . LEU A 1 94 ? 2.011 -5.366 -5.171 1.00 97.44 94 LEU A CA 1
ATOM 765 C C . LEU A 1 94 ? 2.381 -6.761 -5.693 1.00 97.44 94 LEU A C 1
ATOM 767 O O . LEU A 1 94 ? 2.047 -7.081 -6.833 1.00 97.44 94 LEU A O 1
ATOM 771 N N . GLU A 1 95 ? 3.037 -7.603 -4.898 1.00 96.88 95 GLU A N 1
ATOM 772 C CA . GLU A 1 95 ? 3.328 -8.999 -5.230 1.00 96.88 95 GLU A CA 1
ATOM 773 C C . GLU A 1 95 ? 2.207 -9.963 -4.819 1.00 96.88 95 GLU A C 1
ATOM 775 O O . GLU A 1 95 ? 2.163 -11.088 -5.329 1.00 96.88 95 GLU A O 1
ATOM 780 N N . ALA A 1 96 ? 1.276 -9.560 -3.950 1.00 96.50 96 ALA A N 1
ATOM 781 C CA . ALA A 1 96 ? 0.194 -10.414 -3.457 1.00 96.50 96 ALA A CA 1
ATOM 782 C C . ALA A 1 96 ? -0.771 -10.853 -4.583 1.00 96.50 96 ALA A C 1
ATOM 784 O O . ALA A 1 96 ? -0.874 -10.185 -5.614 1.00 96.50 96 ALA A O 1
ATOM 785 N N . PRO A 1 97 ? -1.502 -11.976 -4.460 1.00 96.00 97 PRO A N 1
ATOM 786 C CA . PRO A 1 97 ? -2.487 -12.385 -5.467 1.00 96.00 97 PRO A CA 1
ATOM 787 C C . PRO A 1 97 ? -3.546 -11.310 -5.752 1.00 96.00 97 PRO A C 1
ATOM 789 O O . PRO A 1 97 ? -3.802 -11.020 -6.921 1.00 96.00 97 PRO A O 1
ATOM 792 N N . LYS A 1 98 ? -4.055 -10.654 -4.705 1.00 94.62 98 LYS A N 1
ATOM 793 C CA . LYS A 1 98 ? -4.926 -9.478 -4.766 1.00 94.62 98 LYS A CA 1
ATOM 794 C C . LYS A 1 98 ? -4.256 -8.361 -3.949 1.00 94.62 98 LYS A C 1
ATOM 796 O O . LYS A 1 98 ? -4.077 -8.566 -2.752 1.00 94.62 98 LYS A O 1
ATOM 801 N N . PRO A 1 99 ? -3.783 -7.270 -4.573 1.00 94.50 99 PRO A N 1
ATOM 802 C CA . PRO A 1 99 ? -3.262 -6.130 -3.832 1.00 94.50 99 PRO A CA 1
ATOM 803 C C . PRO A 1 99 ? -4.444 -5.322 -3.268 1.00 94.50 99 PRO A C 1
ATOM 805 O O . PRO A 1 99 ? -5.518 -5.379 -3.872 1.00 94.50 99 PRO A O 1
ATOM 808 N N . PRO A 1 100 ? -4.248 -4.549 -2.190 1.00 95.94 100 PRO A N 1
ATOM 809 C CA . PRO A 1 100 ? -5.152 -3.453 -1.866 1.00 95.94 100 PRO A CA 1
ATOM 810 C C . PRO A 1 100 ? -5.250 -2.507 -3.074 1.00 95.94 100 PRO A C 1
ATOM 812 O O . PRO A 1 100 ? -4.215 -2.113 -3.631 1.00 95.94 100 PRO A O 1
ATOM 815 N N . GLU A 1 101 ? -6.462 -2.189 -3.522 1.00 97.00 101 GLU A N 1
ATOM 816 C CA . GLU A 1 101 ? -6.713 -1.201 -4.578 1.00 97.00 101 GLU A CA 1
ATOM 817 C C . GLU A 1 101 ? -6.153 0.170 -4.188 1.00 97.00 101 GLU A C 1
ATOM 819 O O . GLU A 1 101 ? -5.513 0.825 -5.017 1.00 97.00 101 GLU A O 1
ATOM 824 N N . ALA A 1 102 ? -6.230 0.521 -2.904 1.00 97.94 102 ALA A N 1
ATOM 825 C CA . ALA A 1 102 ? -5.678 1.750 -2.351 1.00 97.94 102 ALA A CA 1
ATOM 826 C C . ALA A 1 102 ? -4.161 1.913 -2.592 1.00 97.94 102 ALA A C 1
ATOM 828 O O . ALA A 1 102 ? -3.684 3.032 -2.760 1.00 97.94 102 ALA A O 1
ATOM 829 N N . ILE A 1 103 ? -3.380 0.822 -2.680 1.00 98.00 103 ILE A N 1
ATOM 830 C CA . ILE A 1 103 ? -1.947 0.888 -3.049 1.00 98.00 103 ILE A CA 1
ATOM 831 C C . ILE A 1 103 ? -1.761 1.297 -4.514 1.00 98.00 103 ILE A C 1
ATOM 833 O O . ILE A 1 103 ? -0.803 1.987 -4.858 1.00 98.00 103 ILE A O 1
ATOM 837 N N . LEU A 1 104 ? -2.626 0.822 -5.410 1.00 97.31 104 LEU A N 1
ATOM 838 C CA . LEU A 1 104 ? -2.547 1.178 -6.827 1.00 97.31 104 LEU A CA 1
AT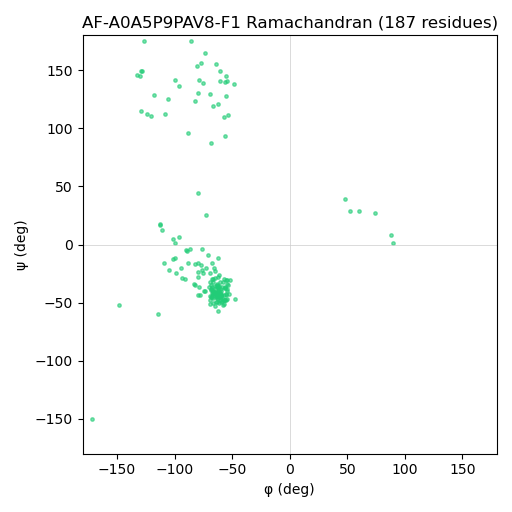OM 839 C C . LEU A 1 104 ? -3.011 2.614 -7.046 1.00 97.31 104 LEU A C 1
ATOM 841 O O . LEU A 1 104 ? -2.385 3.344 -7.816 1.00 97.31 104 LEU A O 1
ATOM 845 N N . GLU A 1 105 ? -4.062 3.015 -6.336 1.00 96.69 105 GLU A N 1
ATOM 846 C CA . GLU A 1 105 ? -4.546 4.387 -6.326 1.00 96.69 105 GLU A CA 1
ATOM 847 C C . GLU A 1 105 ? -3.493 5.346 -5.768 1.00 96.69 105 GLU A C 1
ATOM 849 O O . GLU A 1 105 ? -3.185 6.336 -6.423 1.00 96.69 105 GLU A O 1
ATOM 854 N N . SER A 1 106 ? -2.846 5.033 -4.642 1.00 97.00 106 SER A N 1
ATOM 855 C CA . SER A 1 106 ? -1.788 5.889 -4.088 1.00 97.00 106 SER A CA 1
ATOM 856 C C . SER A 1 106 ? -0.581 6.021 -5.016 1.00 97.00 106 SER A C 1
ATOM 858 O O . SER A 1 106 ? 0.023 7.091 -5.110 1.00 97.00 106 SER A O 1
ATOM 860 N N . LEU A 1 107 ? -0.236 4.972 -5.768 1.00 97.31 107 LEU A N 1
ATOM 861 C CA . LEU A 1 107 ? 0.791 5.086 -6.799 1.00 97.31 107 LEU A CA 1
ATOM 862 C C . LEU A 1 107 ? 0.374 6.067 -7.893 1.00 97.31 107 LEU A C 1
ATOM 864 O O . LEU A 1 107 ? 1.157 6.947 -8.240 1.00 97.31 107 LEU A O 1
ATOM 868 N N . TRP A 1 108 ? -0.839 5.922 -8.426 1.00 95.12 108 TRP A N 1
ATOM 869 C CA . TRP A 1 108 ? -1.322 6.754 -9.524 1.00 95.12 108 TRP A CA 1
ATOM 870 C C . TRP A 1 108 ? -1.569 8.205 -9.114 1.00 95.12 108 TRP A C 1
ATOM 872 O O . TRP A 1 108 ? -1.149 9.096 -9.842 1.00 95.12 108 TRP A O 1
ATOM 882 N N . THR A 1 109 ? -2.267 8.427 -8.001 1.00 94.00 109 THR A N 1
ATOM 883 C CA . THR A 1 109 ? -2.811 9.726 -7.576 1.00 94.00 109 THR A CA 1
ATOM 884 C C . THR A 1 109 ? -1.776 10.580 -6.855 1.00 94.00 109 THR A C 1
ATOM 886 O O . THR A 1 109 ? -1.769 11.796 -7.023 1.00 94.00 109 THR A O 1
ATOM 889 N N . ASP A 1 110 ? -0.875 9.950 -6.098 1.00 93.81 110 ASP A N 1
ATOM 890 C CA . ASP A 1 110 ? 0.069 10.661 -5.242 1.00 93.81 110 ASP A CA 1
ATOM 891 C C . ASP A 1 110 ? 1.520 10.487 -5.695 1.00 93.81 110 ASP A C 1
ATOM 893 O O . ASP A 1 110 ? 2.228 11.456 -5.960 1.00 93.81 110 ASP A O 1
ATOM 897 N N . LEU A 1 111 ? 1.998 9.241 -5.731 1.00 95.81 111 LEU A N 1
ATOM 898 C CA . LEU A 1 111 ? 3.434 8.964 -5.799 1.00 95.81 111 LEU A CA 1
ATOM 899 C C . LEU A 1 111 ? 4.017 9.109 -7.205 1.00 95.81 111 LEU A C 1
ATOM 901 O O . LEU A 1 111 ? 5.222 9.296 -7.329 1.00 95.81 111 LEU A O 1
ATOM 905 N N . PHE A 1 112 ? 3.205 8.983 -8.256 1.00 96.38 112 PHE A N 1
ATOM 906 C CA . PHE A 1 112 ? 3.660 9.106 -9.643 1.00 96.38 112 PHE A CA 1
ATOM 907 C C . PHE A 1 112 ? 3.337 10.451 -10.294 1.00 96.38 112 PHE A C 1
ATOM 909 O O . PHE A 1 112 ? 3.881 10.715 -11.366 1.00 96.38 112 PHE A O 1
ATOM 916 N N . VAL A 1 113 ? 2.479 11.278 -9.689 1.00 91.38 113 VAL A N 1
ATOM 917 C CA . VAL A 1 113 ? 2.053 12.570 -10.264 1.00 91.38 113 VAL A CA 1
ATOM 918 C C . VAL A 1 113 ? 3.096 13.660 -10.064 1.00 91.38 113 VAL A C 1
ATOM 920 O O . VAL A 1 113 ? 3.277 14.505 -10.935 1.00 91.38 113 VAL A O 1
ATOM 923 N N . ASP A 1 114 ? 3.770 13.652 -8.921 1.00 89.56 114 ASP A N 1
ATOM 924 C CA . ASP A 1 114 ? 4.746 14.674 -8.570 1.00 89.56 114 ASP A CA 1
ATOM 925 C C . ASP A 1 114 ? 6.105 14.372 -9.229 1.00 89.56 114 ASP A C 1
ATOM 927 O O . ASP A 1 114 ? 6.666 13.285 -9.073 1.00 89.56 114 ASP A O 1
ATOM 931 N N . GLU A 1 115 ? 6.625 15.327 -10.007 1.00 87.06 115 GLU A N 1
ATOM 932 C CA . GLU A 1 115 ? 7.824 15.134 -10.837 1.00 87.06 115 GLU A CA 1
ATOM 933 C C . GLU A 1 115 ? 9.090 14.825 -10.021 1.00 87.06 115 GLU A C 1
ATOM 935 O O . GLU A 1 115 ? 9.976 14.122 -10.519 1.00 87.06 115 GLU A O 1
ATOM 940 N N . ASP A 1 116 ? 9.162 15.295 -8.774 1.00 88.00 116 ASP A N 1
ATOM 941 C CA . ASP A 1 116 ? 10.320 15.113 -7.898 1.00 88.00 116 ASP A CA 1
ATOM 942 C C . ASP A 1 116 ? 10.293 13.743 -7.204 1.00 88.00 116 ASP A C 1
ATOM 944 O O . ASP A 1 116 ? 11.333 13.107 -6.996 1.00 88.00 116 ASP A O 1
ATOM 948 N N . THR A 1 117 ? 9.102 13.249 -6.867 1.00 88.62 117 THR A N 1
ATOM 949 C CA . THR A 1 117 ? 8.920 11.980 -6.146 1.00 88.62 117 THR A CA 1
ATOM 950 C C . THR A 1 117 ? 8.697 10.784 -7.070 1.00 88.62 117 THR A C 1
ATOM 952 O O . THR A 1 117 ? 9.128 9.672 -6.740 1.00 88.62 117 THR A O 1
ATOM 955 N N . ALA A 1 118 ? 8.120 10.987 -8.256 1.00 95.75 118 ALA A N 1
ATOM 956 C CA . ALA A 1 118 ? 7.791 9.917 -9.195 1.00 95.75 118 ALA A CA 1
ATOM 957 C C . ALA A 1 118 ? 8.989 9.053 -9.622 1.00 95.75 118 ALA A C 1
ATOM 959 O O . ALA A 1 118 ? 8.849 7.823 -9.629 1.00 95.75 118 ALA A O 1
ATOM 960 N N . PRO A 1 119 ? 10.180 9.609 -9.938 1.00 95.75 119 PRO A N 1
ATOM 961 C CA . PRO A 1 119 ? 11.341 8.791 -10.278 1.00 95.75 119 PRO A CA 1
ATOM 962 C C . PRO A 1 119 ? 11.774 7.874 -9.130 1.00 95.75 119 PRO A C 1
ATOM 964 O O . PRO A 1 119 ? 12.116 6.714 -9.368 1.00 95.75 119 PRO A O 1
ATOM 967 N N . ILE A 1 120 ? 11.726 8.376 -7.892 1.00 95.94 120 ILE A N 1
ATOM 968 C CA . ILE A 1 120 ? 12.108 7.629 -6.689 1.00 95.94 120 ILE A CA 1
ATOM 969 C C . ILE A 1 120 ? 11.091 6.522 -6.433 1.00 95.94 120 ILE A C 1
ATOM 971 O O . ILE A 1 120 ? 11.469 5.356 -6.332 1.00 95.94 120 ILE A O 1
ATOM 975 N N . ALA A 1 121 ? 9.802 6.866 -6.406 1.00 97.06 121 ALA A N 1
ATOM 976 C CA . ALA A 1 121 ? 8.733 5.905 -6.182 1.00 97.06 121 ALA A CA 1
ATOM 977 C C . ALA A 1 121 ? 8.778 4.774 -7.215 1.00 97.06 121 ALA A C 1
ATOM 979 O O . ALA A 1 121 ? 8.763 3.598 -6.853 1.00 97.06 121 ALA A O 1
ATOM 980 N N . PHE A 1 122 ? 8.907 5.107 -8.504 1.00 97.50 122 PHE A N 1
ATOM 981 C CA . PHE A 1 122 ? 8.967 4.114 -9.575 1.00 97.50 122 PHE A CA 1
ATOM 982 C C . PHE A 1 122 ? 10.214 3.224 -9.481 1.00 97.50 122 PHE A C 1
ATOM 984 O O . PHE A 1 122 ? 10.130 2.007 -9.692 1.00 97.50 122 PHE A O 1
ATOM 991 N N . ALA A 1 123 ? 11.373 3.804 -9.152 1.00 96.25 123 ALA A N 1
ATOM 992 C CA . ALA A 1 123 ? 12.595 3.043 -8.924 1.00 96.25 123 ALA A CA 1
ATOM 993 C C . ALA A 1 123 ? 12.423 2.051 -7.765 1.00 96.25 123 ALA A C 1
ATOM 995 O O . ALA A 1 123 ? 12.771 0.878 -7.907 1.00 96.25 123 ALA A O 1
ATOM 996 N N . GLU A 1 124 ? 11.815 2.488 -6.667 1.00 97.19 124 GLU A N 1
ATOM 997 C CA . GLU A 1 124 ? 11.601 1.671 -5.478 1.00 97.19 124 GLU A CA 1
ATOM 998 C C . GLU A 1 124 ? 10.604 0.534 -5.705 1.00 97.19 124 GLU A C 1
ATOM 1000 O O . GLU A 1 124 ? 10.882 -0.608 -5.337 1.00 97.19 124 GLU A O 1
ATOM 1005 N N . VAL A 1 125 ? 9.465 0.775 -6.358 1.00 96.75 125 VAL A N 1
ATOM 1006 C CA . VAL A 1 125 ? 8.468 -0.295 -6.547 1.00 96.75 125 VAL A CA 1
ATOM 1007 C C . VAL A 1 125 ? 8.767 -1.223 -7.729 1.00 96.75 125 VAL A C 1
ATOM 1009 O O . VAL A 1 125 ? 8.213 -2.325 -7.799 1.00 96.75 125 VAL A O 1
ATOM 1012 N N . LEU A 1 126 ? 9.639 -0.820 -8.663 1.00 94.75 126 LEU A N 1
ATOM 1013 C CA . LEU A 1 126 ? 9.952 -1.619 -9.852 1.00 94.75 126 LEU A CA 1
ATOM 1014 C C . LEU A 1 126 ? 11.385 -1.461 -10.376 1.00 94.75 126 LEU A C 1
ATOM 1016 O O . LEU A 1 126 ? 12.048 -2.469 -10.635 1.00 94.75 126 LEU A O 1
ATOM 1020 N N . GLY A 1 127 ? 11.845 -0.227 -10.596 1.00 81.50 127 GLY A N 1
ATOM 1021 C CA . GLY A 1 127 ? 13.052 0.055 -11.385 1.00 81.50 127 GLY A CA 1
ATOM 1022 C C . GLY A 1 127 ? 14.349 -0.563 -10.843 1.00 81.50 127 GLY A C 1
ATOM 1023 O O . GLY A 1 127 ? 15.203 -0.977 -11.633 1.00 81.50 127 GLY A O 1
ATOM 1024 N N . ASN A 1 128 ? 14.478 -0.701 -9.524 1.00 89.38 128 ASN A N 1
ATOM 1025 C CA . ASN A 1 128 ? 15.655 -1.277 -8.865 1.00 89.38 128 ASN A CA 1
ATOM 1026 C C . ASN A 1 128 ? 15.714 -2.811 -8.975 1.00 89.38 128 ASN A C 1
ATOM 1028 O O . ASN A 1 128 ? 16.794 -3.406 -8.959 1.00 89.38 128 ASN A O 1
ATOM 1032 N N . ASP A 1 129 ? 14.571 -3.454 -9.205 1.00 85.88 129 ASP A N 1
ATOM 1033 C CA . ASP A 1 129 ? 14.405 -4.900 -9.066 1.00 85.88 129 ASP A CA 1
ATOM 1034 C C . ASP A 1 129 ? 14.163 -5.625 -10.394 1.00 85.88 129 ASP A C 1
ATOM 1036 O O . ASP A 1 129 ? 13.737 -6.780 -10.405 1.00 85.88 129 ASP A O 1
ATOM 1040 N N . LEU A 1 130 ? 14.455 -4.998 -11.538 1.00 82.25 130 LEU A N 1
ATOM 1041 C CA . LEU A 1 130 ? 14.145 -5.566 -12.861 1.00 82.25 130 LEU A CA 1
ATOM 1042 C C . LEU A 1 130 ? 14.664 -7.005 -13.058 1.00 82.25 130 LEU A C 1
ATOM 1044 O O . LEU A 1 130 ? 14.042 -7.806 -13.751 1.00 82.25 130 LEU A O 1
ATOM 1048 N N . ARG A 1 131 ? 15.780 -7.371 -12.413 1.00 74.88 131 ARG A N 1
ATOM 1049 C CA . ARG A 1 131 ? 16.354 -8.731 -12.470 1.00 74.88 131 ARG A CA 1
ATOM 1050 C C . ARG A 1 131 ? 15.590 -9.758 -11.625 1.00 74.88 131 ARG A C 1
ATOM 1052 O O . ARG A 1 131 ? 15.640 -10.951 -11.919 1.00 74.88 131 ARG A O 1
ATOM 1059 N N . GLN A 1 132 ? 14.875 -9.310 -10.599 1.00 76.06 132 GLN A N 1
ATOM 1060 C CA . GLN A 1 132 ? 14.102 -10.149 -9.680 1.00 76.06 132 GLN A CA 1
ATOM 1061 C C . GLN A 1 132 ? 12.677 -10.433 -10.195 1.00 76.06 132 GLN A C 1
ATOM 1063 O O . GLN A 1 132 ? 11.962 -11.258 -9.632 1.00 76.06 132 GLN A O 1
ATOM 1068 N N . LEU A 1 133 ? 12.281 -9.843 -11.331 1.00 81.31 133 LEU A N 1
ATOM 1069 C CA . LEU A 1 133 ? 10.962 -10.007 -11.964 1.00 81.31 133 LEU A CA 1
ATOM 1070 C C . LEU A 1 133 ? 10.745 -11.374 -12.642 1.00 81.31 133 LEU A C 1
ATOM 1072 O O . LEU A 1 133 ? 10.003 -11.490 -13.613 1.00 81.31 133 LEU A O 1
ATOM 1076 N N . HIS A 1 134 ? 11.435 -12.422 -12.209 1.00 82.69 134 HIS A N 1
ATOM 1077 C CA . HIS A 1 134 ? 11.247 -13.783 -12.718 1.00 82.69 134 HIS A CA 1
ATOM 1078 C C . HIS A 1 134 ? 10.370 -14.636 -11.791 1.00 82.69 134 HIS A C 1
ATOM 1080 O O . HIS A 1 134 ? 9.923 -15.708 -12.191 1.00 82.69 134 HIS A O 1
ATOM 1086 N N . THR A 1 135 ? 10.088 -14.162 -10.574 1.00 90.44 135 THR A N 1
ATOM 1087 C CA . THR A 1 135 ? 9.168 -14.830 -9.650 1.00 90.44 135 THR A CA 1
ATOM 1088 C C . THR A 1 135 ? 7.708 -14.500 -9.996 1.00 90.44 135 THR A C 1
ATOM 1090 O O . THR A 1 135 ? 7.427 -13.421 -10.528 1.00 90.44 135 THR A O 1
ATOM 1093 N N . PRO A 1 136 ? 6.735 -15.372 -9.662 1.00 91.81 136 PRO A N 1
ATOM 1094 C CA . PRO A 1 136 ? 5.317 -15.068 -9.867 1.00 91.81 136 PRO A CA 1
ATOM 1095 C C . PRO A 1 136 ? 4.858 -13.773 -9.177 1.00 91.81 136 PRO A C 1
ATOM 1097 O O . PRO A 1 136 ? 4.056 -13.033 -9.741 1.00 91.81 136 PRO A O 1
ATOM 1100 N N . GLY A 1 137 ? 5.376 -13.490 -7.975 1.00 93.38 137 GLY A N 1
ATOM 1101 C CA . GLY A 1 137 ? 5.120 -12.239 -7.252 1.00 93.38 137 GLY A CA 1
ATOM 1102 C C . GLY A 1 137 ? 5.688 -11.033 -7.990 1.00 93.38 137 GLY A C 1
ATOM 1103 O O . GLY A 1 137 ? 4.939 -10.117 -8.328 1.00 93.38 137 GLY A O 1
ATOM 1104 N N . GLY A 1 138 ? 6.976 -11.082 -8.343 1.00 93.50 138 GLY A N 1
ATOM 1105 C CA . GLY A 1 138 ? 7.643 -10.011 -9.081 1.00 93.50 138 GLY A CA 1
ATOM 1106 C C . GLY A 1 138 ? 6.951 -9.690 -10.408 1.00 93.50 138 GLY A C 1
ATOM 1107 O O . GLY A 1 138 ? 6.816 -8.523 -10.766 1.00 93.50 138 GLY A O 1
ATOM 1108 N N . LEU A 1 139 ? 6.422 -10.699 -11.106 1.00 93.12 139 LEU A N 1
ATOM 1109 C CA . LEU A 1 139 ? 5.634 -10.494 -12.324 1.00 93.12 139 LEU A CA 1
ATOM 1110 C C . LEU A 1 139 ? 4.303 -9.790 -12.084 1.00 93.12 139 LEU A C 1
ATOM 1112 O O . LEU A 1 139 ? 3.938 -8.908 -12.862 1.00 93.12 139 LEU A O 1
ATOM 1116 N N . ARG A 1 140 ? 3.577 -10.144 -11.018 1.00 94.94 140 ARG A N 1
ATOM 1117 C CA . ARG A 1 140 ? 2.349 -9.429 -10.644 1.00 94.94 140 ARG A CA 1
ATOM 1118 C C . ARG A 1 140 ? 2.648 -7.967 -10.340 1.00 94.94 140 ARG A C 1
ATOM 1120 O O . ARG A 1 140 ? 1.993 -7.096 -10.909 1.00 94.94 140 ARG A O 1
ATOM 1127 N N . ARG A 1 141 ? 3.679 -7.711 -9.532 1.00 95.94 141 ARG A N 1
ATOM 1128 C CA . ARG A 1 141 ? 4.130 -6.357 -9.203 1.00 95.94 141 ARG A CA 1
ATOM 1129 C C . ARG A 1 141 ? 4.486 -5.566 -10.453 1.00 95.94 141 ARG A C 1
ATOM 1131 O O . ARG A 1 141 ? 3.947 -4.485 -10.650 1.00 95.94 141 ARG A O 1
ATOM 1138 N N . ALA A 1 142 ? 5.321 -6.121 -11.331 1.00 95.19 142 ALA A N 1
ATOM 1139 C CA . ALA A 1 142 ? 5.719 -5.454 -12.567 1.00 95.19 142 ALA A CA 1
ATOM 1140 C C . ALA A 1 142 ? 4.521 -5.088 -13.444 1.00 95.19 142 ALA A C 1
ATOM 1142 O O . ALA A 1 142 ? 4.419 -3.947 -13.877 1.00 95.19 142 ALA A O 1
ATOM 1143 N N . ARG A 1 143 ? 3.587 -6.021 -13.669 1.00 93.75 143 ARG A N 1
ATOM 1144 C CA . ARG A 1 143 ? 2.392 -5.747 -14.481 1.00 93.75 143 ARG A CA 1
ATOM 1145 C C . ARG A 1 143 ? 1.544 -4.620 -13.896 1.00 93.75 143 ARG A C 1
ATOM 1147 O O . ARG A 1 143 ? 1.106 -3.751 -14.637 1.00 93.75 143 ARG A O 1
ATOM 1154 N N . ARG A 1 144 ? 1.338 -4.629 -12.579 1.00 94.94 144 ARG A N 1
ATOM 1155 C CA . ARG A 1 144 ? 0.539 -3.619 -11.875 1.00 94.94 144 ARG A CA 1
ATOM 1156 C C . ARG A 1 144 ? 1.188 -2.246 -11.923 1.00 94.94 144 ARG A C 1
ATOM 1158 O O . ARG A 1 144 ? 0.540 -1.294 -12.334 1.00 94.94 144 ARG A O 1
ATOM 1165 N N . VAL A 1 145 ? 2.473 -2.164 -11.575 1.00 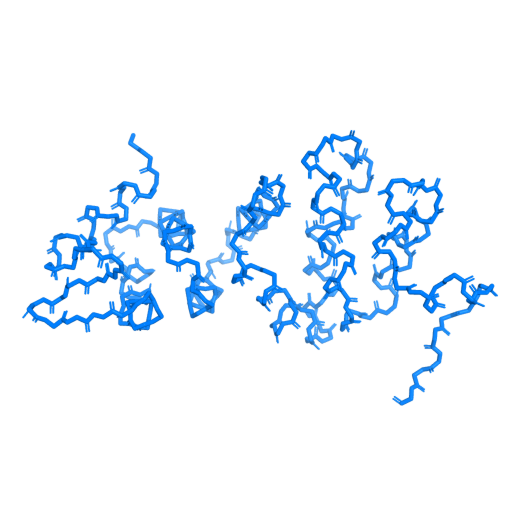96.12 145 VAL A N 1
ATOM 1166 C CA . VAL A 1 145 ? 3.217 -0.900 -11.602 1.00 96.12 145 VAL A CA 1
ATOM 1167 C C . VAL A 1 145 ? 3.255 -0.333 -13.017 1.00 96.12 145 VAL A C 1
ATOM 1169 O O . VAL A 1 145 ? 2.971 0.843 -13.189 1.00 96.12 145 VAL A O 1
ATOM 1172 N N . LEU A 1 146 ? 3.542 -1.150 -14.038 1.00 94.00 146 LEU A N 1
ATOM 1173 C CA . LEU A 1 146 ? 3.533 -0.691 -15.431 1.00 94.00 146 LEU A CA 1
ATOM 1174 C C . LEU A 1 146 ? 2.152 -0.153 -15.841 1.00 94.00 146 LEU A C 1
ATOM 1176 O O . LEU A 1 146 ? 2.092 0.919 -16.440 1.00 94.00 146 LEU A O 1
ATOM 1180 N N . ALA A 1 147 ? 1.068 -0.834 -15.451 1.00 91.88 147 ALA A N 1
ATOM 1181 C CA . ALA A 1 147 ? -0.303 -0.438 -15.774 1.00 91.88 147 ALA A CA 1
ATOM 1182 C C . ALA A 1 147 ? -0.715 0.914 -15.166 1.00 91.88 147 ALA A C 1
ATOM 1184 O O . ALA A 1 147 ? -1.442 1.663 -15.812 1.00 91.88 147 ALA A O 1
ATOM 1185 N N . VAL A 1 148 ? -0.240 1.240 -13.958 1.00 93.56 148 VAL A N 1
ATOM 1186 C CA . VAL A 1 148 ? -0.554 2.516 -13.280 1.00 93.56 148 VAL A CA 1
ATOM 1187 C C . VAL A 1 148 ? 0.553 3.557 -13.408 1.00 93.56 148 VAL A C 1
ATOM 1189 O O . VAL A 1 148 ? 0.439 4.674 -12.919 1.00 93.56 148 VAL A O 1
ATOM 1192 N N . SER A 1 149 ? 1.638 3.242 -14.104 1.00 94.00 149 SER A N 1
ATOM 1193 C CA . SER A 1 149 ? 2.692 4.209 -14.363 1.00 94.00 149 SER A CA 1
ATOM 1194 C C . SER A 1 149 ? 2.298 5.135 -15.519 1.00 94.00 149 SER A C 1
ATOM 1196 O O . SER A 1 149 ? 3.084 5.386 -16.397 1.00 94.00 149 SER A O 1
ATOM 1198 N N . GLY A 1 150 ? 1.091 5.675 -15.626 1.00 90.50 150 GLY A N 1
ATOM 1199 C CA . GLY A 1 150 ? 0.848 6.730 -16.630 1.00 90.50 150 GLY A CA 1
ATOM 1200 C C . GLY A 1 150 ? 1.715 7.970 -16.335 1.00 90.50 150 GLY A C 1
ATOM 1201 O O . GLY A 1 150 ? 2.583 8.309 -17.146 1.00 90.50 150 GLY A O 1
ATOM 1202 N N . PRO A 1 151 ? 1.593 8.553 -15.128 1.00 92.81 151 PRO A N 1
ATOM 1203 C CA . PRO A 1 151 ? 2.157 9.864 -14.794 1.00 92.81 151 PRO A CA 1
ATOM 1204 C C . PRO A 1 151 ? 3.691 9.962 -14.703 1.00 92.81 151 PRO A C 1
ATOM 1206 O O . PRO A 1 151 ? 4.236 11.034 -14.923 1.00 92.81 151 PRO A O 1
ATOM 1209 N N . VAL A 1 152 ? 4.418 8.867 -14.430 1.00 93.94 152 VAL A N 1
ATOM 1210 C CA . VAL A 1 152 ? 5.879 8.959 -14.183 1.00 93.94 152 VAL A CA 1
ATOM 1211 C C . VAL A 1 152 ? 6.636 9.538 -15.401 1.00 93.94 152 VAL A C 1
ATOM 1213 O O . VAL A 1 152 ? 6.382 9.122 -16.535 1.00 93.94 152 VAL A O 1
ATOM 1216 N N . PRO A 1 153 ? 7.651 10.392 -15.221 1.00 91.94 153 PRO A N 1
ATOM 1217 C CA . PRO A 1 153 ? 8.468 10.875 -16.331 1.00 91.94 153 PRO A CA 1
ATOM 1218 C C . PRO A 1 153 ? 9.115 9.750 -17.154 1.00 91.94 153 PRO A C 1
ATOM 1220 O O . PRO A 1 153 ? 9.633 8.769 -16.612 1.00 91.94 153 PRO A O 1
ATOM 1223 N N . TRP A 1 154 ? 9.140 9.907 -18.482 1.00 90.19 154 TRP A N 1
ATOM 1224 C CA . TRP A 1 154 ? 9.686 8.897 -19.401 1.00 90.19 154 TRP A CA 1
ATOM 1225 C C . TRP A 1 154 ? 11.125 8.481 -19.060 1.00 90.19 154 TRP A C 1
ATOM 1227 O O . TRP A 1 154 ? 11.471 7.300 -19.102 1.00 90.19 154 TRP A O 1
ATOM 1237 N N . THR A 1 155 ? 11.952 9.447 -18.667 1.00 91.12 155 THR A N 1
ATOM 1238 C CA . THR A 1 155 ? 13.359 9.246 -18.295 1.00 91.12 155 THR A CA 1
ATOM 1239 C C . THR A 1 155 ? 13.540 8.250 -17.149 1.00 91.12 155 THR A C 1
ATOM 1241 O O . THR A 1 155 ? 14.516 7.502 -17.149 1.00 91.12 155 THR A O 1
ATOM 1244 N N . ALA A 1 156 ? 12.592 8.180 -16.212 1.00 92.06 156 ALA A N 1
ATOM 1245 C CA . ALA A 1 156 ? 12.613 7.213 -15.117 1.00 92.06 156 ALA A CA 1
ATOM 1246 C C . ALA A 1 156 ? 12.126 5.818 -15.554 1.00 92.06 156 ALA A C 1
ATOM 1248 O O . ALA A 1 156 ? 12.553 4.798 -15.006 1.00 92.06 156 ALA A O 1
ATOM 1249 N N . LYS A 1 157 ? 11.252 5.753 -16.564 1.00 91.19 157 LYS A N 1
ATOM 1250 C CA . LYS A 1 157 ? 10.612 4.509 -17.006 1.00 91.19 157 LYS A CA 1
ATOM 1251 C C . LYS A 1 157 ? 11.333 3.744 -18.104 1.00 91.19 157 LYS A C 1
ATOM 1253 O O . LYS A 1 157 ? 11.189 2.521 -18.167 1.00 91.19 157 LYS A O 1
ATOM 1258 N N . ASP A 1 158 ? 12.062 4.439 -18.976 1.00 91.94 158 ASP A N 1
ATOM 1259 C CA . ASP A 1 158 ? 12.574 3.910 -20.249 1.00 91.94 158 ASP A CA 1
ATOM 1260 C C . ASP A 1 158 ? 13.256 2.544 -20.088 1.00 91.94 158 ASP A C 1
ATOM 1262 O O . ASP A 1 158 ? 12.933 1.579 -20.784 1.00 91.94 158 ASP A O 1
ATOM 1266 N N . ARG A 1 159 ? 14.129 2.411 -19.085 1.00 91.75 159 ARG A N 1
ATOM 1267 C CA . ARG A 1 159 ? 14.825 1.153 -18.793 1.00 91.75 159 ARG A CA 1
ATOM 1268 C C . ARG A 1 159 ? 13.868 0.005 -18.452 1.00 91.75 159 ARG A C 1
ATOM 1270 O O . ARG A 1 159 ? 14.063 -1.111 -18.937 1.00 91.75 159 ARG A O 1
ATOM 1277 N N . ALA A 1 160 ? 12.864 0.255 -17.613 1.00 92.19 160 ALA A N 1
ATOM 1278 C CA . ALA A 1 160 ? 11.887 -0.753 -17.208 1.00 92.19 160 ALA A CA 1
ATOM 1279 C C . ALA A 1 160 ? 10.979 -1.152 -18.379 1.00 92.19 160 ALA A C 1
ATOM 1281 O O . ALA A 1 160 ? 10.717 -2.339 -18.570 1.00 92.19 160 ALA A O 1
ATOM 1282 N N . TYR A 1 161 ? 10.574 -0.185 -19.205 1.00 91.69 161 TYR A N 1
ATOM 1283 C CA . TYR A 1 161 ? 9.744 -0.420 -20.388 1.00 91.69 161 TYR A CA 1
ATOM 1284 C C . TYR A 1 161 ? 10.487 -1.226 -21.451 1.00 91.69 161 TYR A C 1
ATOM 1286 O O . TYR A 1 161 ? 9.960 -2.220 -21.950 1.00 91.69 161 TYR A O 1
ATOM 1294 N N . ARG A 1 162 ? 11.745 -0.877 -21.747 1.00 90.38 162 ARG A N 1
ATOM 1295 C CA . ARG A 1 162 ? 12.592 -1.665 -22.655 1.00 90.38 162 ARG A CA 1
ATOM 1296 C C . ARG A 1 162 ? 12.785 -3.088 -22.146 1.00 90.38 162 ARG A C 1
ATOM 1298 O O . ARG A 1 162 ? 12.643 -4.030 -22.918 1.00 90.38 162 ARG A O 1
ATOM 1305 N N . TYR A 1 163 ? 13.054 -3.260 -20.851 1.00 89.75 163 TYR A N 1
ATOM 1306 C CA . TYR A 1 163 ? 13.157 -4.589 -20.247 1.00 89.75 163 TYR A CA 1
ATOM 1307 C C . TYR A 1 163 ? 11.851 -5.385 -20.398 1.00 89.75 163 TYR A C 1
ATOM 1309 O O . TYR A 1 163 ? 11.874 -6.512 -20.893 1.00 89.75 163 TYR A O 1
ATOM 1317 N N . ALA A 1 164 ? 10.708 -4.794 -20.049 1.00 90.12 164 ALA A N 1
ATOM 1318 C CA . ALA A 1 164 ? 9.397 -5.423 -20.186 1.00 90.12 164 ALA A CA 1
ATOM 1319 C C . ALA A 1 164 ? 9.055 -5.771 -21.646 1.00 90.12 164 ALA A C 1
ATOM 1321 O O . ALA A 1 164 ? 8.480 -6.825 -21.902 1.00 90.12 164 ALA A O 1
ATOM 1322 N N . ALA A 1 165 ? 9.467 -4.950 -22.616 1.00 89.19 165 ALA A N 1
ATOM 1323 C CA . ALA A 1 165 ? 9.238 -5.203 -24.039 1.00 89.19 165 ALA A CA 1
ATOM 1324 C C . ALA A 1 165 ? 9.967 -6.458 -24.554 1.00 89.19 165 ALA A C 1
ATOM 1326 O O . ALA A 1 165 ? 9.479 -7.125 -25.466 1.00 89.19 165 ALA A O 1
ATOM 1327 N N . THR A 1 166 ? 11.101 -6.824 -23.943 1.00 88.38 166 THR A N 1
ATOM 1328 C CA . THR A 1 166 ? 11.817 -8.079 -24.255 1.00 88.38 166 THR A CA 1
ATOM 1329 C C . THR A 1 166 ? 11.163 -9.327 -23.660 1.00 88.38 166 THR A C 1
ATOM 1331 O O . THR A 1 166 ? 11.619 -10.444 -23.905 1.00 88.38 166 THR A O 1
ATOM 1334 N N . ARG A 1 167 ? 10.095 -9.157 -22.875 1.00 87.50 167 ARG A N 1
ATOM 1335 C CA . ARG A 1 167 ? 9.484 -10.207 -22.069 1.00 87.50 167 ARG A CA 1
ATOM 1336 C C . ARG A 1 167 ? 8.023 -10.438 -22.456 1.00 87.50 167 ARG A C 1
ATOM 1338 O O . ARG A 1 167 ? 7.179 -9.594 -22.151 1.00 87.50 167 ARG A O 1
ATOM 1345 N N . PRO A 1 168 ? 7.680 -11.587 -23.072 1.00 86.31 168 PRO A N 1
ATOM 1346 C CA . PRO A 1 168 ? 6.312 -11.863 -23.521 1.00 86.31 168 PRO A CA 1
ATOM 1347 C C . PRO A 1 168 ? 5.262 -11.731 -22.415 1.00 86.31 168 PRO A C 1
ATOM 1349 O O . PRO A 1 168 ? 4.144 -11.285 -22.646 1.00 86.31 168 PRO A O 1
ATOM 1352 N N . ASP A 1 169 ? 5.636 -12.087 -21.192 1.00 86.12 169 ASP A N 1
ATOM 1353 C CA . ASP A 1 169 ? 4.765 -12.086 -20.030 1.00 86.12 169 ASP A CA 1
ATOM 1354 C C . ASP A 1 169 ? 4.558 -10.701 -19.399 1.00 86.12 169 ASP A C 1
ATOM 1356 O O . ASP A 1 169 ? 3.611 -10.534 -18.629 1.00 86.12 169 ASP A O 1
ATOM 1360 N N . LEU A 1 170 ? 5.394 -9.714 -19.723 1.00 86.38 170 LEU A N 1
ATOM 1361 C CA . LEU A 1 170 ? 5.232 -8.321 -19.290 1.00 86.38 170 LEU A CA 1
ATOM 1362 C C . LEU A 1 170 ? 4.725 -7.411 -20.407 1.00 86.38 170 LEU A C 1
ATOM 1364 O O . LEU A 1 170 ? 4.128 -6.379 -20.118 1.00 86.38 170 LEU A O 1
ATOM 1368 N N . ARG A 1 171 ? 4.905 -7.807 -21.669 1.00 83.06 171 ARG A N 1
ATOM 1369 C CA . ARG A 1 171 ? 4.519 -7.014 -22.839 1.00 83.06 171 ARG A CA 1
ATOM 1370 C C . ARG A 1 171 ? 3.050 -6.585 -22.824 1.00 83.06 171 ARG A C 1
ATOM 1372 O O . ARG A 1 171 ? 2.761 -5.447 -23.161 1.00 83.06 171 ARG A O 1
ATOM 1379 N N . LEU A 1 172 ? 2.142 -7.450 -22.368 1.00 79.69 172 LEU A N 1
ATOM 1380 C CA . LEU A 1 172 ? 0.705 -7.142 -22.286 1.00 79.69 172 LEU A CA 1
ATOM 1381 C C . LEU A 1 172 ? 0.347 -6.067 -21.246 1.00 79.69 172 LEU A C 1
ATOM 1383 O O . LEU A 1 172 ? -0.762 -5.547 -21.280 1.00 79.69 172 LEU A O 1
ATOM 1387 N N . ALA A 1 173 ? 1.253 -5.761 -20.314 1.00 81.38 173 ALA A N 1
ATOM 1388 C CA . ALA A 1 173 ? 1.064 -4.691 -19.336 1.00 81.38 173 ALA A CA 1
ATOM 1389 C C . ALA A 1 173 ? 1.598 -3.337 -19.824 1.00 81.38 173 ALA A C 1
ATOM 1391 O O . ALA A 1 173 ? 1.442 -2.337 -19.130 1.00 81.38 173 ALA A O 1
ATOM 1392 N N . LEU A 1 174 ? 2.243 -3.297 -20.994 1.00 82.06 174 LEU A N 1
ATOM 1393 C CA . LEU A 1 174 ? 2.668 -2.044 -21.600 1.00 82.06 174 LEU A CA 1
ATOM 1394 C C . LEU A 1 174 ? 1.466 -1.376 -22.285 1.00 82.06 174 LEU A C 1
ATOM 1396 O O . LEU A 1 174 ? 0.654 -2.069 -22.906 1.00 82.06 174 LEU A O 1
ATOM 1400 N N . PRO A 1 175 ? 1.340 -0.039 -22.210 1.00 75.56 175 PRO A N 1
ATOM 1401 C CA . PRO A 1 175 ? 0.335 0.690 -22.972 1.00 75.56 175 PRO A CA 1
ATOM 1402 C C . PRO A 1 175 ? 0.442 0.361 -24.464 1.00 75.56 175 PRO A C 1
ATOM 1404 O O . PRO A 1 175 ? 1.545 0.277 -25.001 1.00 75.56 175 PRO A O 1
ATOM 1407 N N . ARG A 1 176 ? -0.693 0.229 -25.161 1.00 68.25 176 ARG A N 1
ATOM 1408 C CA . ARG A 1 176 ? -0.722 -0.087 -26.607 1.00 68.25 176 ARG A CA 1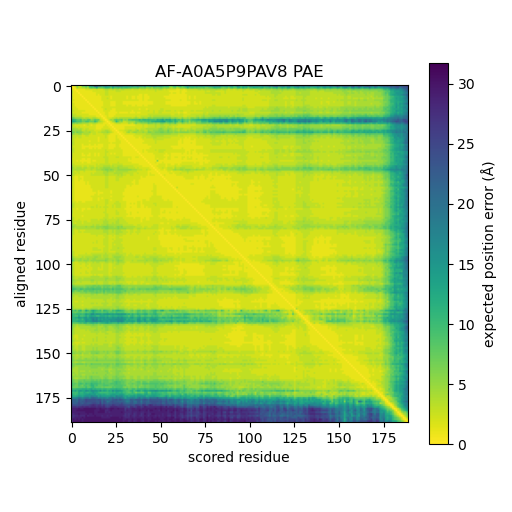
ATOM 1409 C C . ARG A 1 176 ? 0.084 0.899 -27.456 1.00 68.25 176 ARG A C 1
ATOM 1411 O O . ARG A 1 176 ? 0.648 0.524 -28.476 1.00 68.25 176 ARG A O 1
ATOM 1418 N N . GLU A 1 177 ? 0.168 2.147 -27.010 1.00 62.84 177 GLU A N 1
ATOM 1419 C CA . GLU A 1 177 ? 0.935 3.225 -27.644 1.00 62.84 177 GLU A CA 1
ATOM 1420 C C . GLU A 1 177 ? 2.441 2.919 -27.708 1.00 62.84 177 GLU A C 1
ATOM 1422 O O . GLU A 1 177 ? 3.122 3.346 -28.639 1.00 62.84 177 GLU A O 1
ATOM 1427 N N . TRP A 1 178 ? 2.953 2.095 -26.787 1.00 62.53 178 TRP A N 1
ATOM 1428 C CA . TRP A 1 178 ? 4.332 1.611 -26.805 1.00 62.53 178 TRP A CA 1
ATOM 1429 C C . TRP A 1 178 ? 4.606 0.629 -27.950 1.00 62.53 178 TRP A C 1
ATOM 1431 O O . TRP A 1 178 ? 5.706 0.605 -28.492 1.00 62.53 178 TRP A O 1
ATOM 1441 N N . GLU A 1 179 ? 3.617 -0.172 -28.355 1.00 55.22 179 GLU A N 1
ATOM 1442 C CA . GLU A 1 179 ? 3.789 -1.128 -29.458 1.00 55.22 179 GLU A CA 1
ATOM 1443 C C . GLU A 1 179 ? 3.859 -0.441 -30.828 1.00 55.22 179 GLU A C 1
ATOM 1445 O O . GLU A 1 179 ? 4.38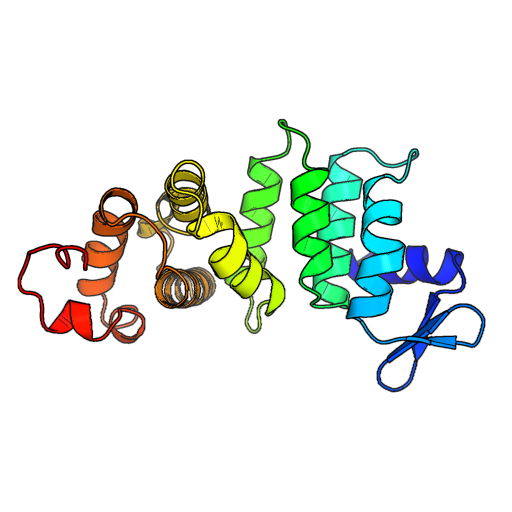0 -1.022 -31.779 1.00 55.22 179 GLU A O 1
ATOM 1450 N N . LEU A 1 180 ? 3.353 0.793 -30.918 1.00 50.56 180 LEU A N 1
ATOM 1451 C CA . LEU A 1 180 ? 3.326 1.600 -32.138 1.00 50.56 180 LEU A CA 1
ATOM 1452 C C . LEU A 1 180 ? 4.523 2.553 -32.253 1.00 50.56 180 LEU A C 1
ATOM 1454 O O . LEU A 1 180 ? 4.841 2.984 -33.361 1.00 50.56 180 LEU A O 1
ATOM 1458 N N . SER A 1 181 ? 5.201 2.866 -31.144 1.00 48.53 181 SER A N 1
ATOM 1459 C CA . SER A 1 181 ? 6.397 3.709 -31.165 1.00 48.53 181 SER A CA 1
ATOM 1460 C C . SER A 1 181 ? 7.649 2.862 -31.377 1.00 48.53 181 SER A C 1
ATOM 1462 O O . SER A 1 181 ? 8.243 2.315 -30.445 1.00 48.53 181 SER A O 1
ATOM 1464 N N . THR A 1 182 ? 8.099 2.761 -32.626 1.00 45.97 182 THR A N 1
ATOM 1465 C CA . THR A 1 182 ? 9.481 2.374 -32.912 1.00 45.97 182 THR A CA 1
ATOM 1466 C C . THR A 1 182 ? 10.413 3.501 -32.459 1.00 45.97 182 THR A C 1
ATOM 1468 O O . THR A 1 182 ? 10.779 4.366 -33.245 1.00 45.97 182 THR A O 1
ATOM 1471 N N . HIS A 1 183 ? 10.806 3.448 -31.187 1.00 52.25 183 HIS A N 1
ATOM 1472 C CA . HIS A 1 183 ? 11.988 4.099 -30.611 1.00 52.25 183 HIS A CA 1
ATOM 1473 C C . HIS A 1 183 ? 12.008 5.617 -30.383 1.00 52.25 183 HIS A C 1
ATOM 1475 O O . HIS A 1 183 ? 13.103 6.144 -30.228 1.00 52.25 183 HIS A O 1
ATOM 1481 N N . ASP A 1 184 ? 10.874 6.290 -30.185 1.00 48.56 184 ASP A N 1
ATOM 1482 C CA . ASP A 1 184 ? 10.908 7.630 -29.579 1.00 48.56 184 ASP A CA 1
ATOM 1483 C C . ASP A 1 184 ? 9.881 7.805 -28.448 1.00 48.56 184 ASP A C 1
ATOM 1485 O O . ASP A 1 184 ? 8.803 7.197 -28.486 1.00 48.56 184 ASP A O 1
ATOM 1489 N N . PRO A 1 185 ? 10.210 8.600 -27.406 1.00 46.38 185 PRO A N 1
ATOM 1490 C CA . PRO A 1 185 ? 9.259 8.935 -26.355 1.00 46.38 185 PRO A CA 1
ATOM 1491 C C . PRO A 1 185 ? 7.998 9.551 -26.972 1.00 46.38 185 PRO A C 1
ATOM 1493 O O . PRO A 1 185 ? 8.113 10.299 -27.949 1.00 46.38 185 PRO A O 1
ATOM 1496 N N . PRO A 1 186 ? 6.799 9.297 -26.414 1.00 47.06 186 PRO A N 1
ATOM 1497 C CA . PRO A 1 186 ? 5.633 10.087 -26.773 1.00 47.06 186 PRO A CA 1
ATOM 1498 C C . PRO A 1 186 ? 5.969 11.550 -26.474 1.00 47.06 186 PRO A C 1
ATOM 1500 O O . PRO A 1 186 ? 6.171 11.929 -25.321 1.00 47.06 186 PRO A O 1
ATOM 1503 N N . GLN A 1 187 ? 6.129 12.356 -27.526 1.00 40.09 187 GLN A N 1
ATOM 1504 C CA . GLN A 1 187 ? 6.321 13.790 -27.364 1.00 40.09 187 GLN A CA 1
ATOM 1505 C C . GLN A 1 187 ? 5.055 14.334 -26.708 1.00 40.09 187 GLN A C 1
ATOM 1507 O O . GLN A 1 187 ? 3.954 14.120 -27.222 1.00 40.09 187 GLN A O 1
ATOM 1512 N N . GLY A 1 188 ? 5.234 14.948 -25.537 1.00 41.88 188 GLY A N 1
ATOM 1513 C 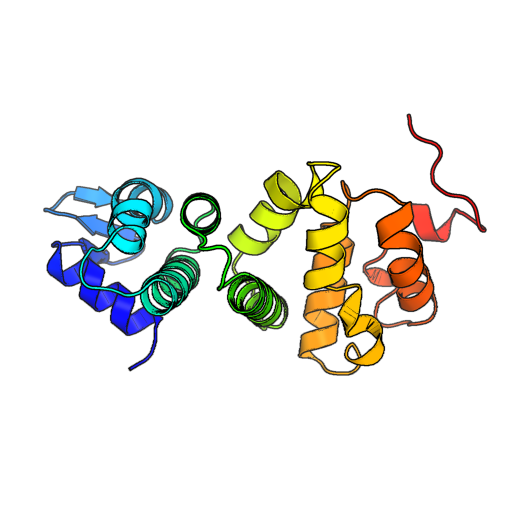CA . GLY A 1 188 ? 4.156 15.480 -24.717 1.00 41.88 188 GLY A CA 1
ATOM 1514 C C . GLY A 1 188 ? 3.183 16.323 -25.537 1.00 41.88 188 GLY A C 1
ATOM 1515 O O . GLY A 1 188 ? 3.592 17.087 -26.416 1.00 41.88 188 GLY A O 1
ATOM 1516 N N . ARG A 1 189 ? 1.895 16.139 -25.255 1.00 35.22 189 ARG A N 1
ATOM 1517 C CA . ARG A 1 189 ? 0.848 17.091 -25.616 1.00 35.22 189 ARG A CA 1
ATOM 1518 C C . ARG A 1 189 ? 0.562 17.985 -24.429 1.00 35.22 189 ARG A C 1
ATOM 1520 O O . ARG A 1 189 ? 0.552 17.436 -23.307 1.00 35.22 189 ARG A O 1
#

Mean predicted aligned error: 5.4 Å

pLDDT: mean 90.65, std 12.82, range [35.22, 98.56]

Nearest PDB structures (foldseek):
  7p3y-assembly1_B  TM=4.245E-01  e=1.841E+00  Saccharomyces cerevisiae
  3jaj-assembly1_6  TM=2.246E-01  e=5.002E+00  Oryctolagus cuniculus
  9hcj-assembly1_P0  TM=2.860E-01  e=6.980E+00  Dictyostelium discoideum

Foldseek 3Di:
DDLLVVLQVVCVVQVWHDDDQAIDGPRDTDHLQRVLVPPLLVLLVPPVDDNVNSLSNLLSSCVNRLYLSSVVNSVVSHDPVCPLVNLVSLLQQLLDPHHSVSSLCCLQPPQQQDQVRNLVSLCSQQVVCLVVCPDSSSLSSLLSSQLSNPRHDCVSCVVSQVSLCVPPSSVVSHPPVVVVDPDDDPDDD

Sequence (189 aa):
MDVVERVRTWLADRDVVEADGGWLARGEELDADEVAHEWARELLEEPYLDGYARLMLGFGLLDLLDAYPVTVEIRRTLEPGLTSEFWANYRLRLEAPKPPEAILESLWTDLFVDEDTAPIAFAEVLGNDLRQLHTPGGLRRARRVLAVSGPVPWTAKDRAYRYAATRPDLRLALPREWELSTHDPPQGR